Protein AF-A0A2G5L201-F1 (afdb_monomer)

Foldseek 3Di:
DVCVCVVVVVLVVVCVVPVPPPDDSVRVCVVCVVCVVVVCVVCVVVVVVVCVVDPPDDVVVVVVVQVVQLVLLCVVLVLQLVLLVVLLVLLVVLLVVLCVVCPPDDDALLVVLLSVLSVVLSVLSVVLSVCVSRLNLLSLLLSLLVSVLSLLVSLLSVVVVDSQLSVLVVLLVLLVLQVVLVVCQVCCVVVVHDRDDPVSVVVSVVSLVVCCVVPNPQSNVDPPSSCQVVDPDSDHDDPCVSCVVSVNCVCVVSSVVSVVSVDPDPVVQVVQDDVHDGPVVVVVDRHRDCVSVLSSSLSSLVSSLVSVLVSLVVRHDPVSSVVSNVVSVVSNVSNVVSPPD

Mean predicted aligned error: 7.46 Å

Sequence (341 aa):
MFFDKFDELFHSSLISAVKESELSEEEIIAKLAPEFDNLVTAYEDTISSTYLEHHKFKLNDFLKSHFKNQKTIATTNKNSIIPFHLYINGCAIAFEKITERIGRKRIDSTLKTNVALYGLVIRRADEIANLLLCGHIDGAMIIWRSLYENAIILMLLATENDPELADKFYKHSIRNSKNKVASFNKHYKKLGFKKLPKSTDIKLEKETESLKKEYGKDFLSNDFGWADDLFPGKQKANFRLIEDRVEMSKYRPYYLLCCEQMHSNFNGFKNFMEGSKIILPRLMAQEIDLVHFIDPMQFTLSILHDINDYMLYEFSTPSEYEVNLLLLEKIFEKQQKSFDI

Secondary structure (DSSP, 8-state):
-TTTTHHHHHHHHHHHHTTT----HHHHHHHHTTTHHHHHHHHHHHHHHHHHHH----HHHHHHHHHHHHHHHHHHTHHHHHHHHHHHHHHHHHHHHHHHHHTTS---HHHHHHHHHHHHHHHHHHHHHHHHHTT-HHHHHHHHHHHHHHHHHHHHHHHH--HHHHHHHHHHTHHHHHHHHHHHHHHTTTTTPPPPPHHHHHHHHHHHHHHHHHH-GGGGTSTTGGGGGGSGGGPPP-HHHHHHHTT-GGGHHHHHHHHHHHS-SGGGGGGGEETTEE-GGGGGSPP--THHHHHHHHHHHHHHHHHHHHHHHHHS-HHHHHHHHHHHHHHHHHHHHTT--

Nearest PDB structures (foldseek):
  4e40-assembly1_A  TM=1.722E-01  e=1.013E-01  Trypanosoma congolense IL3000
  8jgf-assembly1_R  TM=2.478E-01  e=1.373E+00  Homo sapiens
  7n6g-assembly1_3X  TM=1.511E-01  e=3.996E+00  Chlamydomonas reinhardtii
  8snb-assembly1_8L  TM=1.108E-01  e=7.915E+00  Strongylocentrotus purpuratus

Structure (mmCIF, N/CA/C/O backbone):
data_AF-A0A2G5L201-F1
#
_entry.id   AF-A0A2G5L201-F1
#
loop_
_atom_site.group_PDB
_atom_site.id
_atom_site.type_symbol
_atom_site.label_atom_id
_atom_site.label_alt_id
_atom_site.label_comp_id
_atom_site.label_asym_id
_atom_site.label_entity_id
_atom_site.label_seq_id
_atom_site.pdbx_PDB_ins_code
_atom_site.Cartn_x
_atom_site.Cartn_y
_atom_site.Cartn_z
_atom_site.occupancy
_atom_site.B_iso_or_equiv
_atom_site.auth_seq_id
_atom_site.auth_comp_id
_atom_site.auth_asym_id
_atom_site.auth_atom_id
_atom_site.pdbx_PDB_model_num
ATOM 1 N N . MET A 1 1 ? 24.183 -22.426 -15.233 1.00 56.34 1 MET A N 1
ATOM 2 C CA . MET A 1 1 ? 24.289 -22.043 -13.798 1.00 56.34 1 MET A CA 1
ATOM 3 C C . MET A 1 1 ? 25.544 -21.197 -13.570 1.00 56.34 1 MET A C 1
ATOM 5 O O . MET A 1 1 ? 26.332 -21.086 -14.498 1.00 56.34 1 MET A O 1
ATOM 9 N N . PHE A 1 2 ? 25.740 -20.580 -12.392 1.00 63.28 2 PHE A N 1
ATOM 10 C CA . PHE A 1 2 ? 26.981 -19.834 -12.081 1.00 63.28 2 PHE A CA 1
ATOM 11 C C . PHE A 1 2 ? 28.240 -20.707 -12.208 1.00 63.28 2 PHE A C 1
ATOM 13 O O . PHE A 1 2 ? 29.264 -20.234 -12.688 1.00 63.28 2 PHE A O 1
ATOM 20 N N . PHE A 1 3 ? 28.117 -21.987 -11.856 1.00 69.38 3 PHE A N 1
ATOM 21 C CA . PHE A 1 3 ? 29.129 -23.022 -12.050 1.00 69.38 3 PHE A CA 1
ATOM 22 C C . PHE A 1 3 ? 28.579 -24.089 -12.998 1.00 69.38 3 PHE A C 1
ATOM 24 O O . PHE A 1 3 ? 28.342 -25.236 -12.628 1.00 69.38 3 PHE A O 1
ATOM 31 N N . ASP A 1 4 ? 28.252 -23.668 -14.218 1.00 66.88 4 ASP A N 1
ATOM 32 C CA . ASP A 1 4 ? 27.845 -24.609 -15.257 1.00 66.88 4 ASP A CA 1
ATOM 33 C C . ASP A 1 4 ? 28.962 -25.631 -15.483 1.00 66.88 4 ASP A C 1
ATOM 35 O O . ASP A 1 4 ? 30.122 -25.238 -15.611 1.00 66.88 4 ASP A O 1
ATOM 39 N N . LYS A 1 5 ? 28.615 -26.922 -15.516 1.00 71.19 5 LYS A N 1
ATOM 40 C CA . LYS A 1 5 ? 29.580 -28.023 -15.677 1.00 71.19 5 LYS A CA 1
ATOM 41 C C . LYS A 1 5 ? 30.618 -28.126 -14.550 1.00 71.19 5 LYS A C 1
ATOM 43 O O . LYS A 1 5 ? 31.732 -28.588 -14.788 1.00 71.19 5 LYS A O 1
ATOM 48 N N . PHE A 1 6 ? 30.270 -27.696 -13.332 1.00 73.31 6 PHE A N 1
ATOM 49 C CA . PHE A 1 6 ? 31.160 -27.813 -12.174 1.00 73.31 6 PHE A CA 1
ATOM 50 C C . PHE A 1 6 ? 31.687 -29.236 -12.000 1.00 73.31 6 PHE A C 1
ATOM 52 O O . PHE A 1 6 ? 32.893 -29.399 -11.893 1.00 73.31 6 PHE A O 1
ATOM 59 N N . ASP A 1 7 ? 30.819 -30.246 -12.059 1.00 67.56 7 ASP A N 1
ATOM 60 C CA . ASP A 1 7 ? 31.212 -31.644 -11.856 1.00 67.56 7 ASP A CA 1
ATOM 61 C C . ASP A 1 7 ? 32.231 -32.100 -12.908 1.00 67.56 7 ASP A C 1
ATOM 63 O O . ASP A 1 7 ? 33.263 -32.660 -12.560 1.00 67.56 7 ASP A O 1
ATOM 67 N N . GLU A 1 8 ? 32.020 -31.770 -14.188 1.00 67.56 8 GLU A N 1
ATOM 68 C CA . GLU A 1 8 ? 32.978 -32.069 -15.267 1.00 67.56 8 GLU A CA 1
ATOM 69 C C . GLU A 1 8 ? 34.342 -31.390 -15.022 1.00 67.56 8 GLU A C 1
ATOM 71 O O . GLU A 1 8 ? 35.406 -31.998 -15.175 1.00 67.56 8 GLU A O 1
ATOM 76 N N . LEU A 1 9 ? 34.332 -30.118 -14.609 1.00 68.56 9 LEU A N 1
ATOM 77 C CA . LEU A 1 9 ? 35.547 -29.344 -14.329 1.00 68.56 9 LEU A CA 1
ATOM 78 C C . LEU A 1 9 ? 36.263 -29.816 -13.056 1.00 68.56 9 LEU A C 1
ATOM 80 O O . LEU A 1 9 ? 37.493 -29.869 -13.009 1.00 68.56 9 LEU A O 1
ATOM 84 N N . PHE A 1 10 ? 35.506 -30.183 -12.029 1.00 74.69 10 PHE A N 1
ATOM 85 C CA . PHE A 1 10 ? 36.016 -30.681 -10.763 1.00 74.69 10 PHE A CA 1
ATOM 86 C C . PHE A 1 10 ? 36.594 -32.093 -10.923 1.00 74.69 10 PHE A C 1
ATOM 88 O O . PHE A 1 10 ? 37.722 -32.342 -10.499 1.00 74.69 10 PHE A O 1
ATOM 95 N N . HIS A 1 11 ? 35.892 -32.984 -11.629 1.00 69.44 11 HIS A N 1
ATOM 96 C CA . HIS A 1 11 ? 36.360 -34.335 -11.949 1.00 69.44 11 HIS A CA 1
ATOM 97 C C . HIS A 1 11 ? 37.623 -34.314 -12.810 1.00 69.44 11 HIS A C 1
ATOM 99 O O . HIS A 1 11 ? 38.607 -34.958 -12.457 1.00 69.44 11 HIS A O 1
ATOM 105 N N . SER A 1 12 ? 37.646 -33.529 -13.891 1.00 67.06 12 SER A N 1
ATOM 106 C CA . SER A 1 12 ? 38.840 -33.406 -14.742 1.00 67.06 12 SER A CA 1
ATOM 107 C C . SER A 1 12 ? 40.056 -32.869 -13.973 1.00 67.06 12 SER A C 1
ATOM 109 O O . SER A 1 12 ? 41.181 -33.336 -14.177 1.00 67.06 12 SER A O 1
ATOM 111 N N . SER A 1 13 ? 39.833 -31.950 -13.029 1.00 70.25 13 SER A N 1
ATOM 112 C CA . SER A 1 13 ? 40.877 -31.434 -12.137 1.00 70.25 13 SER A CA 1
ATOM 113 C C . SER A 1 13 ? 41.376 -32.497 -11.150 1.00 70.25 13 SER A C 1
ATOM 115 O O . SER A 1 13 ? 42.585 -32.630 -10.970 1.00 70.25 13 SER A O 1
ATOM 117 N N . LEU A 1 14 ? 40.477 -33.294 -10.561 1.00 71.56 14 LEU A N 1
ATOM 118 C CA . LEU A 1 14 ? 40.815 -34.423 -9.685 1.00 71.56 14 LEU A CA 1
ATOM 119 C C . LEU A 1 14 ? 41.588 -35.516 -10.426 1.00 71.56 14 LEU A C 1
ATOM 121 O O . LEU A 1 14 ? 42.648 -35.916 -9.962 1.00 71.56 14 LEU A O 1
ATOM 125 N N . ILE A 1 15 ? 41.127 -35.949 -11.599 1.00 68.31 15 ILE A N 1
ATOM 126 C CA . ILE A 1 15 ? 41.818 -36.949 -12.431 1.00 68.31 15 ILE A CA 1
ATOM 127 C C . ILE A 1 15 ? 43.222 -36.457 -12.797 1.00 68.31 15 ILE A C 1
ATOM 129 O O . ILE A 1 15 ? 44.195 -37.204 -12.710 1.00 68.31 15 ILE A O 1
ATOM 133 N N . SER A 1 16 ? 43.360 -35.173 -13.147 1.00 68.06 16 SER A N 1
ATOM 134 C CA . SER A 1 16 ? 44.676 -34.585 -13.401 1.00 68.06 16 SER A CA 1
ATOM 135 C C . SER A 1 16 ? 45.551 -34.491 -12.143 1.00 68.06 16 SER A C 1
ATOM 137 O O . SER A 1 16 ? 46.776 -34.514 -12.274 1.00 68.06 16 SER A O 1
ATOM 139 N N . ALA A 1 17 ? 44.968 -34.334 -10.952 1.00 64.56 17 ALA A N 1
ATOM 140 C CA . ALA A 1 17 ? 45.695 -34.278 -9.684 1.00 64.56 17 ALA A CA 1
ATOM 141 C C . ALA A 1 17 ? 46.127 -35.671 -9.200 1.00 64.56 17 ALA A C 1
ATOM 143 O O . ALA A 1 17 ? 47.210 -35.812 -8.639 1.00 64.56 17 ALA A O 1
ATOM 144 N N . VAL A 1 18 ? 45.332 -36.706 -9.479 1.00 69.44 18 VAL A N 1
ATOM 145 C CA . VAL A 1 18 ? 45.638 -38.109 -9.169 1.00 69.44 18 VAL A CA 1
ATOM 146 C C . VAL A 1 18 ? 46.231 -38.815 -10.394 1.00 69.44 18 VAL A C 1
ATOM 148 O O . VAL A 1 18 ? 45.948 -39.977 -10.657 1.00 69.44 18 VAL A O 1
ATOM 151 N N . LYS A 1 19 ? 47.098 -38.122 -11.145 1.00 62.69 19 LYS A N 1
ATOM 152 C CA . LYS A 1 19 ? 47.728 -38.583 -12.403 1.00 62.69 19 LYS A CA 1
ATOM 153 C C . LYS A 1 19 ? 48.515 -39.906 -12.318 1.00 62.69 19 LYS A C 1
ATOM 155 O O . LYS A 1 19 ? 49.025 -40.369 -13.333 1.00 62.69 19 LYS A O 1
ATOM 160 N N . GLU A 1 20 ? 48.599 -40.499 -11.132 1.00 60.78 20 GLU A N 1
ATOM 161 C CA . GLU A 1 20 ? 49.254 -41.769 -10.825 1.00 60.78 20 GLU A CA 1
ATOM 162 C C . GLU A 1 20 ? 48.300 -42.830 -10.245 1.00 60.78 20 GLU A C 1
ATOM 164 O O . GLU A 1 20 ? 48.739 -43.946 -9.977 1.00 60.78 20 GLU A O 1
ATOM 169 N N . SER A 1 21 ? 47.004 -42.545 -10.035 1.00 61.69 21 SER A N 1
ATOM 170 C CA . SER A 1 21 ? 46.079 -43.616 -9.654 1.00 61.69 21 SER A CA 1
ATOM 171 C C . SER A 1 21 ? 45.805 -44.489 -10.862 1.00 61.69 21 SER A C 1
ATOM 173 O O . SER A 1 21 ? 45.267 -44.011 -11.855 1.00 61.69 21 SER A O 1
ATOM 175 N N . GLU A 1 22 ? 46.071 -45.783 -10.746 1.00 69.62 22 GLU A N 1
ATOM 176 C CA . GLU A 1 22 ? 45.688 -46.824 -11.712 1.00 69.62 22 GLU A CA 1
ATOM 177 C C . GLU A 1 22 ? 44.155 -46.998 -11.861 1.00 69.62 22 GLU A C 1
ATOM 179 O O . GLU A 1 22 ? 43.688 -48.017 -12.357 1.00 69.62 22 GLU A O 1
ATOM 184 N N . LEU A 1 23 ? 43.363 -46.027 -11.394 1.00 68.56 23 LEU A N 1
ATOM 185 C CA . LEU A 1 23 ? 41.906 -46.041 -11.387 1.00 68.56 23 LEU A CA 1
ATOM 186 C C . LEU A 1 23 ? 41.364 -45.337 -12.630 1.00 68.56 23 LEU A C 1
ATOM 188 O O . LEU A 1 23 ? 41.819 -44.255 -13.005 1.00 68.56 23 LEU A O 1
ATOM 192 N N . SER A 1 24 ? 40.346 -45.937 -13.233 1.00 72.69 24 SER A N 1
ATOM 193 C CA . SER A 1 24 ? 39.549 -45.314 -14.287 1.00 72.69 24 SER A CA 1
ATOM 194 C C . SER A 1 24 ? 38.670 -44.176 -13.743 1.00 72.69 24 SER A C 1
ATOM 196 O O . SER A 1 24 ? 38.366 -44.104 -12.550 1.00 72.69 24 SER A O 1
ATOM 198 N N . GLU A 1 25 ? 38.226 -43.285 -14.632 1.00 67.38 25 GLU A N 1
ATOM 199 C CA . GLU A 1 25 ? 37.312 -42.176 -14.313 1.00 67.38 25 GLU A CA 1
ATOM 200 C C . GLU A 1 25 ? 36.032 -42.658 -13.602 1.00 67.38 25 GLU A C 1
ATOM 202 O O . GLU A 1 25 ? 35.607 -42.073 -12.606 1.00 67.38 25 GLU A O 1
ATOM 207 N N . GLU A 1 26 ? 35.479 -43.789 -14.043 1.00 70.94 26 GLU A N 1
ATOM 208 C CA . GLU A 1 26 ? 34.281 -44.411 -13.465 1.00 70.94 26 GLU A CA 1
ATOM 209 C C . GLU A 1 26 ? 34.515 -44.911 -12.026 1.00 70.94 26 GLU A C 1
ATOM 211 O O . GLU A 1 26 ? 33.655 -44.748 -11.155 1.00 70.94 26 GLU A O 1
ATOM 216 N N . GLU A 1 27 ? 35.696 -45.462 -11.732 1.00 72.25 27 GLU A N 1
ATOM 217 C CA . GLU A 1 27 ? 36.059 -45.950 -10.394 1.00 72.25 27 GLU A CA 1
ATOM 218 C C . GLU A 1 27 ? 36.325 -44.814 -9.401 1.00 72.25 27 GLU A C 1
ATOM 220 O O . GLU A 1 27 ? 36.011 -44.941 -8.213 1.00 72.25 27 GLU A O 1
ATOM 225 N N . ILE A 1 28 ? 36.890 -43.700 -9.872 1.00 72.94 28 ILE A N 1
ATOM 226 C CA . ILE A 1 28 ? 37.106 -42.497 -9.060 1.00 72.94 28 ILE A CA 1
ATOM 227 C C . ILE A 1 28 ? 35.755 -41.884 -8.673 1.00 72.94 28 ILE A C 1
ATOM 229 O O . ILE A 1 28 ? 35.532 -41.605 -7.494 1.00 72.94 28 ILE A O 1
ATOM 233 N N . ILE A 1 29 ? 34.827 -41.751 -9.627 1.00 70.38 29 ILE A N 1
ATOM 234 C CA . ILE A 1 29 ? 33.473 -41.234 -9.375 1.00 70.38 29 ILE A CA 1
ATOM 235 C C . ILE A 1 29 ? 32.730 -42.123 -8.372 1.00 70.38 29 ILE A C 1
ATOM 237 O O . ILE A 1 29 ? 32.164 -41.613 -7.407 1.00 70.38 29 ILE A O 1
ATOM 241 N N . ALA A 1 30 ? 32.775 -43.448 -8.538 1.00 74.88 30 ALA A N 1
ATOM 242 C CA . ALA A 1 30 ? 32.106 -44.379 -7.627 1.00 74.88 30 ALA A CA 1
ATOM 243 C C . ALA A 1 30 ? 32.648 -44.315 -6.185 1.00 74.88 30 ALA A C 1
ATOM 245 O O . ALA A 1 30 ? 31.890 -44.511 -5.236 1.00 74.88 30 ALA A O 1
ATOM 246 N N . LYS A 1 31 ? 33.946 -44.027 -6.009 1.00 74.81 31 LYS A N 1
ATOM 247 C CA . LYS A 1 31 ? 34.581 -43.862 -4.689 1.00 74.81 31 LYS A CA 1
ATOM 248 C C . LYS A 1 31 ? 34.365 -42.481 -4.074 1.00 74.81 31 LYS A C 1
ATOM 250 O O . LYS A 1 31 ? 34.340 -42.381 -2.852 1.00 74.81 31 LYS A O 1
ATOM 255 N N . LEU A 1 32 ? 34.231 -41.437 -4.893 1.00 71.31 32 LEU A N 1
ATOM 256 C CA . LEU A 1 32 ? 33.997 -40.065 -4.437 1.00 71.31 32 LEU A CA 1
ATOM 257 C C . LEU A 1 32 ? 32.528 -39.781 -4.148 1.00 71.31 32 LEU A C 1
ATOM 259 O O . LEU A 1 32 ? 32.250 -39.044 -3.213 1.00 71.31 32 LEU A O 1
ATOM 263 N N . ALA A 1 33 ? 31.594 -40.363 -4.903 1.00 72.25 33 ALA A N 1
ATOM 264 C CA . ALA A 1 33 ? 30.161 -40.123 -4.738 1.00 72.25 33 ALA A CA 1
ATOM 265 C C . ALA A 1 33 ? 29.653 -40.272 -3.284 1.00 72.25 33 ALA A C 1
ATOM 267 O O . ALA A 1 33 ? 28.860 -39.431 -2.866 1.00 72.25 33 ALA A O 1
ATOM 268 N N . PRO A 1 34 ? 30.114 -41.253 -2.476 1.00 76.56 34 PRO A N 1
ATOM 269 C CA . PRO A 1 34 ? 29.723 -41.366 -1.068 1.00 76.56 34 PRO A CA 1
ATOM 270 C C . PRO A 1 34 ? 30.263 -40.243 -0.167 1.00 76.56 34 PRO A C 1
ATOM 272 O O . PRO A 1 34 ? 29.655 -39.945 0.854 1.00 76.56 34 PRO A O 1
ATOM 275 N N . GLU A 1 35 ? 31.396 -39.634 -0.531 1.00 75.38 35 GLU A N 1
ATOM 276 C CA . GLU A 1 35 ? 32.106 -38.605 0.249 1.00 75.38 35 GLU A CA 1
ATOM 277 C C . GLU A 1 35 ? 31.966 -37.197 -0.357 1.00 75.38 35 GLU A C 1
ATOM 279 O O . GLU A 1 35 ? 32.507 -36.229 0.179 1.00 75.38 35 GLU A O 1
ATOM 284 N N . PHE A 1 36 ? 31.253 -37.064 -1.480 1.00 72.12 36 PHE A N 1
ATOM 285 C CA . PHE A 1 36 ? 31.169 -35.828 -2.256 1.00 72.12 36 PHE A CA 1
ATOM 286 C C . PHE A 1 36 ? 30.585 -34.684 -1.429 1.00 72.12 36 PHE A C 1
ATOM 288 O O . PHE A 1 36 ? 31.151 -33.596 -1.416 1.00 72.12 36 PHE A O 1
ATOM 295 N N . ASP A 1 37 ? 29.526 -34.953 -0.664 1.00 68.19 37 ASP A N 1
ATOM 296 C CA . ASP A 1 37 ? 28.922 -33.960 0.226 1.00 68.19 37 ASP A CA 1
ATOM 297 C C . ASP A 1 37 ? 29.919 -33.484 1.298 1.00 68.19 37 ASP A C 1
ATOM 299 O O . ASP A 1 37 ? 30.057 -32.281 1.510 1.00 68.19 37 ASP A O 1
ATOM 303 N N . ASN A 1 38 ? 30.690 -34.396 1.910 1.00 75.31 38 ASN A N 1
ATOM 304 C CA . ASN A 1 38 ? 31.717 -34.049 2.903 1.00 75.31 38 ASN A CA 1
ATOM 305 C C . ASN A 1 38 ? 32.826 -33.187 2.291 1.00 75.31 38 ASN A C 1
ATOM 307 O O . ASN A 1 38 ? 33.314 -32.245 2.921 1.00 75.31 38 ASN A O 1
ATOM 311 N N . LEU A 1 39 ? 33.220 -33.500 1.057 1.00 73.00 39 LEU A N 1
ATOM 312 C CA . LEU A 1 39 ? 34.230 -32.747 0.334 1.00 73.00 39 LEU A CA 1
ATOM 313 C C . LEU A 1 39 ? 33.707 -31.358 -0.055 1.00 73.00 39 LEU A C 1
ATOM 315 O O . LEU A 1 39 ? 34.384 -30.368 0.204 1.00 73.00 39 LEU A O 1
ATOM 319 N N . VAL A 1 40 ? 32.493 -31.248 -0.595 1.00 70.50 40 VAL A N 1
ATOM 320 C CA . VAL A 1 40 ? 31.870 -29.951 -0.905 1.00 70.50 40 VAL A CA 1
ATOM 321 C C . VAL A 1 40 ? 31.730 -29.102 0.359 1.00 70.50 40 VAL A C 1
ATOM 323 O O . VAL A 1 40 ? 32.070 -27.923 0.318 1.00 70.50 40 VAL A O 1
ATOM 326 N N . THR A 1 41 ? 31.336 -29.688 1.497 1.00 73.06 41 THR A N 1
ATOM 327 C CA . THR A 1 41 ? 31.315 -28.992 2.795 1.00 73.06 41 THR A CA 1
ATOM 328 C C . THR A 1 41 ? 32.709 -28.520 3.217 1.00 73.06 41 THR A C 1
ATOM 330 O O . THR A 1 41 ? 32.857 -27.396 3.689 1.00 73.06 41 THR A O 1
ATOM 333 N N . ALA A 1 42 ? 33.758 -29.319 2.999 1.00 75.44 42 ALA A N 1
ATOM 334 C CA . ALA A 1 42 ? 35.134 -28.907 3.289 1.00 75.44 42 ALA A CA 1
ATOM 335 C C . ALA A 1 42 ? 35.618 -27.742 2.401 1.00 75.44 42 ALA A C 1
ATOM 337 O O . ALA A 1 42 ? 36.495 -26.979 2.809 1.00 75.44 42 ALA A O 1
ATOM 338 N N . TYR A 1 43 ? 35.038 -27.582 1.208 1.00 72.06 43 TYR A N 1
ATOM 339 C CA . TYR A 1 43 ? 35.332 -26.492 0.274 1.00 72.06 43 TYR A CA 1
ATOM 340 C C . TYR A 1 43 ? 34.311 -25.345 0.311 1.00 72.06 43 TYR A C 1
ATOM 342 O O . TYR A 1 43 ? 34.504 -24.362 -0.404 1.00 72.06 43 TYR A O 1
ATOM 350 N N . GLU A 1 44 ? 33.266 -25.413 1.138 1.00 75.38 44 GLU A N 1
ATOM 351 C CA . GLU A 1 44 ? 32.150 -24.454 1.145 1.00 75.38 44 GLU A CA 1
ATOM 352 C C . GLU A 1 44 ? 32.631 -23.008 1.347 1.00 75.38 44 GLU A C 1
ATOM 354 O O . GLU A 1 44 ? 32.303 -22.113 0.557 1.00 75.38 44 GLU A O 1
ATOM 359 N N . ASP A 1 45 ? 33.497 -22.800 2.343 1.00 74.38 45 ASP A N 1
ATOM 360 C CA . ASP A 1 45 ? 34.114 -21.502 2.632 1.00 74.38 45 ASP A CA 1
ATOM 361 C C . ASP A 1 45 ? 35.003 -21.023 1.478 1.00 74.38 45 ASP A C 1
ATOM 363 O O . ASP A 1 45 ? 35.030 -19.835 1.148 1.00 74.38 45 ASP A O 1
ATOM 367 N N . THR A 1 46 ? 35.701 -21.949 0.816 1.00 75.88 46 THR A N 1
ATOM 368 C CA . THR A 1 46 ? 36.596 -21.640 -0.307 1.00 75.88 46 THR A CA 1
ATOM 369 C C . THR A 1 46 ? 35.801 -21.230 -1.544 1.00 75.88 46 THR A C 1
ATOM 371 O O . THR A 1 46 ? 36.121 -20.221 -2.170 1.00 75.88 46 THR A O 1
ATOM 374 N N . ILE A 1 47 ? 34.738 -21.964 -1.887 1.00 76.94 47 ILE A N 1
ATOM 375 C CA . ILE A 1 47 ? 33.860 -21.667 -3.030 1.00 76.94 47 ILE A CA 1
ATOM 376 C C . ILE A 1 47 ? 33.181 -20.310 -2.824 1.00 76.94 47 ILE A C 1
ATOM 378 O O . ILE A 1 47 ? 33.179 -19.467 -3.727 1.00 76.94 47 ILE A O 1
ATOM 382 N N . SER A 1 48 ? 32.660 -20.075 -1.618 1.00 77.69 48 SER A N 1
ATOM 383 C CA . SER A 1 48 ? 32.011 -18.815 -1.250 1.00 77.69 48 SER A CA 1
ATOM 384 C C . SER A 1 48 ? 32.981 -17.635 -1.336 1.00 77.69 48 SER A C 1
ATOM 386 O O . SER A 1 48 ? 32.668 -16.626 -1.971 1.00 77.69 48 SER A O 1
ATOM 388 N N . SER A 1 49 ? 34.184 -17.780 -0.769 1.00 78.00 49 SER A N 1
ATOM 389 C CA . SER A 1 49 ? 35.223 -16.740 -0.808 1.00 78.00 49 SER A CA 1
ATOM 390 C C . SER A 1 49 ? 35.682 -16.457 -2.238 1.00 78.00 49 SER A C 1
ATOM 392 O O . SER A 1 49 ? 35.741 -15.301 -2.644 1.00 78.00 49 SER A O 1
ATOM 394 N N . THR A 1 50 ? 35.881 -17.500 -3.048 1.00 80.00 50 THR A N 1
ATOM 395 C CA . THR A 1 50 ? 36.273 -17.370 -4.460 1.00 80.00 50 THR A CA 1
ATOM 396 C C . THR A 1 50 ? 35.240 -16.567 -5.254 1.00 80.00 50 THR A C 1
ATOM 398 O O . THR A 1 50 ? 35.601 -15.675 -6.022 1.00 80.00 50 THR A O 1
ATOM 401 N N . TYR A 1 51 ? 33.940 -16.834 -5.074 1.00 82.00 51 TYR A N 1
ATOM 402 C CA . TYR A 1 51 ? 32.906 -16.045 -5.749 1.00 82.00 51 TYR A CA 1
ATOM 403 C C . TYR A 1 51 ? 32.917 -14.584 -5.287 1.00 82.00 51 TYR A C 1
ATOM 405 O O . TYR A 1 51 ? 32.843 -13.685 -6.124 1.00 82.00 51 TYR A O 1
ATOM 413 N N . LEU A 1 52 ? 33.035 -14.334 -3.980 1.00 81.12 52 LEU A N 1
ATOM 414 C CA . LEU A 1 52 ? 33.083 -12.975 -3.434 1.00 81.12 52 LEU A CA 1
ATOM 415 C C . LEU A 1 52 ? 34.302 -12.187 -3.934 1.00 81.12 52 LEU A C 1
ATOM 417 O O . LEU A 1 52 ? 34.172 -11.004 -4.238 1.00 81.12 52 LEU A O 1
ATOM 421 N N . GLU A 1 53 ? 35.457 -12.833 -4.072 1.00 80.44 53 GLU A N 1
ATOM 422 C CA . GLU A 1 53 ? 36.694 -12.203 -4.544 1.00 80.44 53 GLU A CA 1
ATOM 423 C C . GLU A 1 53 ? 36.698 -11.948 -6.057 1.00 80.44 53 GLU A C 1
ATOM 425 O O . GLU A 1 53 ? 37.270 -10.960 -6.525 1.00 80.44 53 GLU A O 1
ATOM 430 N N . HIS A 1 54 ? 36.043 -12.811 -6.838 1.00 80.81 54 HIS A N 1
ATOM 431 C CA . HIS A 1 54 ? 36.125 -12.788 -8.301 1.00 80.81 54 HIS A CA 1
ATOM 432 C C . HIS A 1 54 ? 34.821 -12.408 -9.013 1.00 80.81 54 HIS A C 1
ATOM 434 O O . HIS A 1 54 ? 34.747 -12.482 -10.247 1.00 80.81 54 HIS A O 1
ATOM 440 N N . HIS A 1 55 ? 33.780 -11.986 -8.289 1.00 84.81 55 HIS A N 1
ATOM 441 C CA . HIS A 1 55 ? 32.520 -11.611 -8.921 1.00 84.81 55 HIS A CA 1
ATOM 442 C C . HIS A 1 55 ? 32.706 -10.466 -9.929 1.00 84.81 55 HIS A C 1
ATOM 444 O O . HIS A 1 55 ? 33.428 -9.492 -9.714 1.00 84.81 55 HIS A O 1
ATOM 450 N N . LYS A 1 56 ? 31.950 -10.511 -11.029 1.00 85.62 56 LYS A N 1
ATOM 451 C CA . LYS A 1 56 ? 31.930 -9.427 -12.029 1.00 85.62 56 LYS A CA 1
ATOM 452 C C . LYS A 1 56 ? 30.921 -8.322 -11.710 1.00 85.62 56 LYS A C 1
ATOM 454 O O . LYS A 1 56 ? 30.794 -7.383 -12.495 1.00 85.62 56 LYS A O 1
ATOM 459 N N . PHE A 1 57 ? 30.187 -8.426 -10.599 1.00 88.25 57 PHE A N 1
ATOM 460 C CA . PHE A 1 57 ? 29.228 -7.400 -10.201 1.00 88.25 57 PHE A CA 1
ATOM 461 C C . PHE A 1 57 ? 29.951 -6.082 -9.915 1.00 88.25 57 PHE A C 1
ATOM 463 O O . PHE A 1 57 ? 30.829 -6.001 -9.059 1.00 88.25 57 PHE A O 1
ATOM 470 N N . LYS A 1 58 ? 29.574 -5.039 -10.649 1.00 90.94 58 LYS A N 1
ATOM 471 C CA . LYS A 1 58 ? 30.118 -3.693 -10.490 1.00 90.94 58 LYS A CA 1
ATOM 472 C C . LYS A 1 58 ? 29.006 -2.784 -9.998 1.00 90.94 58 LYS A C 1
ATOM 474 O O . LYS A 1 58 ? 28.155 -2.371 -10.783 1.00 90.94 58 LYS A O 1
ATOM 479 N N . LEU A 1 59 ? 29.035 -2.454 -8.706 1.00 91.44 59 LEU A N 1
ATOM 480 C CA . LEU A 1 59 ? 28.012 -1.619 -8.069 1.00 91.44 59 LEU A CA 1
ATOM 481 C C . LEU A 1 59 ? 27.811 -0.286 -8.807 1.00 91.44 59 LEU A C 1
ATOM 483 O O . LEU A 1 59 ? 26.681 0.114 -9.055 1.00 91.44 59 LEU A O 1
ATOM 487 N N . ASN A 1 60 ? 28.895 0.373 -9.220 1.00 94.94 60 ASN A N 1
ATOM 488 C CA . ASN A 1 60 ? 28.810 1.651 -9.933 1.00 94.94 60 ASN A CA 1
ATOM 489 C C . ASN A 1 60 ? 28.131 1.526 -11.305 1.00 94.94 60 ASN A C 1
ATOM 491 O O . ASN A 1 60 ? 27.351 2.401 -11.677 1.00 94.94 60 ASN A O 1
ATOM 495 N N . ASP A 1 61 ? 28.385 0.441 -12.041 1.00 94.00 61 ASP A N 1
ATOM 496 C CA . ASP A 1 61 ? 27.737 0.200 -13.335 1.00 94.00 61 ASP A CA 1
ATOM 497 C C . ASP A 1 61 ? 26.250 -0.120 -13.145 1.00 94.00 61 ASP A C 1
ATOM 499 O O . ASP A 1 61 ? 25.407 0.407 -13.875 1.00 94.00 61 ASP A O 1
ATOM 503 N N . PHE A 1 62 ? 25.921 -0.909 -12.115 1.00 90.12 62 PHE A N 1
ATOM 504 C CA . PHE A 1 62 ? 24.543 -1.180 -11.705 1.00 90.12 62 PHE A CA 1
ATOM 505 C C . PHE A 1 62 ? 23.790 0.117 -11.370 1.00 90.12 62 PHE A C 1
ATOM 507 O O . PHE A 1 62 ? 22.744 0.387 -11.961 1.00 90.12 62 PHE A O 1
ATOM 514 N N . LEU A 1 63 ? 24.352 0.964 -10.499 1.00 93.31 63 LEU A N 1
ATOM 515 C CA . LEU A 1 63 ? 23.760 2.251 -10.122 1.00 93.31 63 LEU A CA 1
ATOM 516 C C . LEU A 1 63 ? 23.599 3.176 -11.333 1.00 93.31 63 LEU A C 1
ATOM 518 O O . LEU A 1 63 ? 22.543 3.776 -11.519 1.00 93.31 63 LEU A O 1
ATOM 522 N N . LYS A 1 64 ? 24.616 3.261 -12.200 1.00 93.62 64 LYS A N 1
ATOM 523 C CA . LYS A 1 64 ? 24.560 4.072 -13.423 1.00 93.62 64 LYS A CA 1
ATOM 524 C C . LYS A 1 64 ? 23.437 3.618 -14.352 1.00 93.62 64 LYS A C 1
ATOM 526 O O . LYS A 1 64 ? 22.718 4.465 -14.882 1.00 93.62 64 LYS A O 1
ATOM 531 N N . SER A 1 65 ? 23.283 2.310 -14.556 1.00 88.56 65 SER A N 1
ATOM 532 C CA . SER A 1 65 ? 22.189 1.761 -15.361 1.00 88.56 65 SER A CA 1
ATOM 533 C C . SER A 1 65 ? 20.832 2.066 -14.730 1.00 88.56 65 SER A C 1
ATOM 535 O O . SER A 1 65 ? 19.929 2.533 -15.419 1.00 88.56 65 SER A O 1
ATOM 537 N N . HIS A 1 66 ? 20.705 1.870 -13.417 1.00 88.94 66 HIS A N 1
ATOM 538 C CA . HIS A 1 66 ? 19.464 2.109 -12.688 1.00 88.94 66 HIS A CA 1
ATOM 539 C C . HIS A 1 66 ? 19.021 3.579 -12.770 1.00 88.94 66 HIS A C 1
ATOM 541 O O . HIS A 1 66 ? 17.899 3.866 -13.184 1.00 88.94 66 HIS A O 1
ATOM 547 N N . PHE A 1 67 ? 19.920 4.529 -12.492 1.00 92.69 67 PHE A N 1
ATOM 548 C CA . PHE A 1 67 ? 19.612 5.960 -12.598 1.00 92.69 67 PHE A CA 1
ATOM 549 C C . PHE A 1 67 ? 19.342 6.411 -14.033 1.00 92.69 67 PHE A C 1
ATOM 551 O O . PHE A 1 67 ? 18.498 7.280 -14.258 1.00 92.69 67 PHE A O 1
ATOM 558 N N . LYS A 1 68 ? 20.033 5.828 -15.023 1.00 92.62 68 LYS A N 1
ATOM 559 C CA . LYS A 1 68 ? 19.736 6.092 -16.435 1.00 92.62 68 LYS A CA 1
ATOM 560 C C . LYS A 1 68 ? 18.298 5.691 -16.763 1.00 92.62 68 LYS A C 1
ATOM 562 O O . LYS A 1 68 ? 17.599 6.487 -17.380 1.00 92.62 68 LYS A O 1
ATOM 567 N N . ASN A 1 69 ? 17.858 4.514 -16.321 1.00 89.31 69 ASN A N 1
ATOM 568 C CA . ASN A 1 69 ? 16.511 4.015 -16.589 1.00 89.31 69 ASN A CA 1
ATOM 569 C C . ASN A 1 69 ? 15.441 4.874 -15.907 1.00 89.31 69 ASN A C 1
ATOM 571 O O . ASN A 1 69 ? 14.511 5.311 -16.580 1.00 89.31 69 ASN A O 1
ATOM 575 N N . GLN A 1 70 ? 15.624 5.218 -14.628 1.00 94.25 70 GLN A N 1
ATOM 576 C CA . GLN A 1 70 ? 14.723 6.141 -13.926 1.00 94.25 70 GLN A CA 1
ATOM 577 C C . GLN A 1 70 ? 14.610 7.487 -14.649 1.00 94.25 70 GLN A C 1
ATOM 579 O O . GLN A 1 70 ? 13.514 8.009 -14.853 1.00 94.25 70 GLN A O 1
ATOM 584 N N . LYS A 1 71 ? 15.749 8.044 -15.089 1.00 95.06 71 LYS A N 1
ATOM 585 C CA . LYS A 1 71 ? 15.766 9.284 -15.866 1.00 95.06 71 LYS A CA 1
ATOM 586 C C . LYS A 1 71 ? 14.995 9.121 -17.170 1.00 95.06 71 LYS A C 1
ATOM 588 O O . LYS A 1 71 ? 14.183 9.985 -17.481 1.00 95.06 71 LYS A O 1
ATOM 593 N N . THR A 1 72 ? 15.229 8.038 -17.910 1.00 94.69 72 THR A N 1
ATOM 594 C CA . THR A 1 72 ? 14.494 7.731 -19.142 1.00 94.69 72 THR A CA 1
ATOM 595 C C . THR A 1 72 ? 12.994 7.708 -18.875 1.00 94.69 72 THR A C 1
ATOM 597 O O . THR A 1 72 ? 12.289 8.506 -19.483 1.00 94.69 72 THR A O 1
ATOM 600 N N . ILE A 1 73 ? 12.528 6.915 -17.908 1.00 94.69 73 ILE A N 1
ATOM 601 C CA . ILE A 1 73 ? 11.115 6.819 -17.515 1.00 94.69 73 ILE A CA 1
ATOM 602 C C . ILE A 1 73 ? 10.531 8.202 -17.199 1.00 94.69 73 ILE A C 1
ATOM 604 O O . ILE A 1 73 ? 9.520 8.602 -17.777 1.00 94.69 73 ILE A O 1
ATOM 608 N N . ALA A 1 74 ? 11.193 8.968 -16.328 1.00 95.00 74 ALA A N 1
ATOM 609 C CA . ALA A 1 74 ? 10.725 10.289 -15.919 1.00 95.00 74 ALA A CA 1
ATOM 610 C C . ALA A 1 74 ? 10.659 11.282 -17.090 1.00 95.00 74 ALA A C 1
ATOM 612 O O . ALA A 1 74 ? 9.758 12.118 -17.145 1.00 95.00 74 ALA A O 1
ATOM 613 N N . THR A 1 75 ? 11.612 11.216 -18.025 1.00 94.94 75 THR A N 1
ATOM 614 C CA . THR A 1 75 ? 11.651 12.122 -19.182 1.00 94.94 75 THR A CA 1
ATOM 615 C C . THR A 1 75 ? 10.676 11.730 -20.285 1.00 94.94 75 THR A C 1
ATOM 617 O O . THR A 1 75 ? 10.017 12.615 -20.824 1.00 94.94 75 THR A O 1
ATOM 620 N N . THR A 1 76 ? 10.548 10.437 -20.591 1.00 94.19 76 THR A N 1
ATOM 621 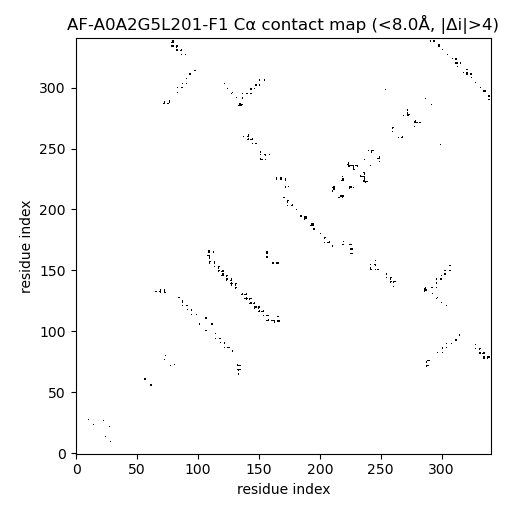C CA . THR A 1 76 ? 9.633 9.918 -21.616 1.00 94.19 76 THR A CA 1
ATOM 622 C C . THR A 1 76 ? 8.184 10.142 -21.200 1.00 94.19 76 THR A C 1
ATOM 624 O O . THR A 1 76 ? 7.383 10.631 -21.988 1.00 94.19 76 THR A O 1
ATOM 627 N N . ASN A 1 77 ? 7.871 9.898 -19.926 1.00 95.12 77 ASN A N 1
ATOM 628 C CA . ASN A 1 77 ? 6.509 9.963 -19.393 1.00 95.12 77 ASN A CA 1
ATOM 629 C C . ASN A 1 77 ? 6.256 11.254 -18.599 1.00 95.12 77 ASN A C 1
ATOM 631 O O . ASN A 1 77 ? 5.398 11.304 -17.718 1.00 95.12 77 ASN A O 1
ATOM 635 N N . LYS A 1 78 ? 7.015 12.320 -18.884 1.00 95.88 78 LYS A N 1
ATOM 636 C CA . LYS A 1 78 ? 7.041 13.563 -18.093 1.00 95.88 78 LYS A CA 1
ATOM 637 C C . LYS A 1 78 ? 5.655 14.173 -17.869 1.00 95.88 78 LYS A C 1
ATOM 639 O O . LYS A 1 78 ? 5.375 14.667 -16.776 1.00 95.88 78 LYS A O 1
ATOM 644 N N . ASN A 1 79 ? 4.803 14.144 -18.894 1.00 95.75 79 ASN A N 1
ATOM 645 C CA . ASN A 1 79 ? 3.471 14.749 -18.850 1.00 95.75 79 ASN A CA 1
ATOM 646 C C . ASN A 1 79 ? 2.528 14.056 -17.859 1.00 95.75 79 ASN A C 1
ATOM 648 O O . ASN A 1 79 ? 1.650 14.731 -17.334 1.00 95.75 79 ASN A O 1
ATOM 652 N N . SER A 1 80 ? 2.752 12.772 -17.568 1.00 96.62 80 SER A N 1
ATOM 653 C CA . SER A 1 80 ? 2.002 11.978 -16.583 1.00 96.62 80 SER A CA 1
ATOM 654 C C . SER A 1 80 ? 2.733 11.877 -15.246 1.00 96.62 80 SER A C 1
ATOM 656 O O . SER A 1 80 ? 2.115 11.846 -14.192 1.00 96.62 80 SER A O 1
ATOM 658 N N . ILE A 1 81 ? 4.066 11.854 -15.247 1.00 96.69 81 ILE A N 1
ATOM 659 C CA . ILE A 1 81 ? 4.861 11.756 -14.015 1.00 96.69 81 ILE A CA 1
ATOM 660 C C . ILE A 1 81 ? 4.730 13.024 -13.165 1.00 96.69 81 ILE A C 1
ATOM 662 O O . ILE 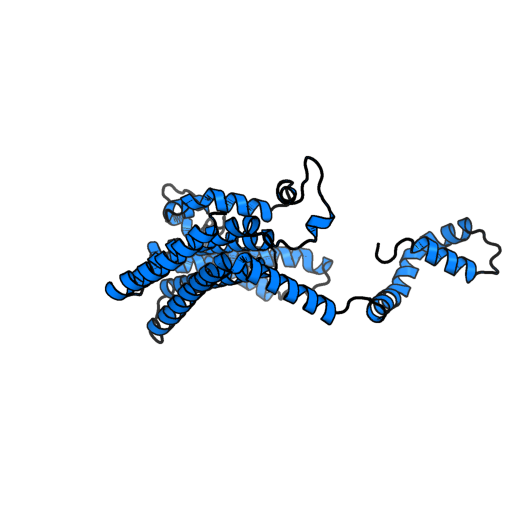A 1 81 ? 4.603 12.926 -11.945 1.00 96.69 81 ILE A O 1
ATOM 666 N N . ILE A 1 82 ? 4.746 14.211 -13.783 1.00 97.38 82 ILE A N 1
ATOM 667 C CA . ILE A 1 82 ? 4.664 15.484 -13.051 1.00 97.38 82 ILE A CA 1
ATOM 668 C C . ILE A 1 82 ? 3.326 15.648 -12.307 1.00 97.38 82 ILE A C 1
ATOM 670 O O . ILE A 1 82 ? 3.376 15.842 -11.094 1.00 97.38 82 ILE A O 1
ATOM 674 N N . PRO A 1 83 ? 2.147 15.603 -12.963 1.00 97.88 83 PRO A N 1
ATOM 675 C CA . PRO A 1 83 ? 0.877 15.777 -12.261 1.00 97.88 83 PRO A CA 1
ATOM 676 C C . PRO A 1 83 ? 0.647 14.704 -11.190 1.00 97.88 83 PRO A C 1
ATOM 678 O O . PRO A 1 83 ? 0.189 15.044 -10.102 1.00 97.88 83 PRO A O 1
ATOM 681 N N . PHE A 1 84 ? 1.071 13.460 -11.432 1.00 98.38 84 PHE A N 1
ATOM 682 C CA . PHE A 1 84 ? 1.017 12.385 -10.443 1.00 98.38 84 PHE A CA 1
ATOM 683 C C . PHE A 1 84 ? 1.761 12.737 -9.146 1.00 98.38 84 PHE A C 1
ATOM 685 O O . PHE A 1 84 ? 1.182 12.696 -8.060 1.00 98.38 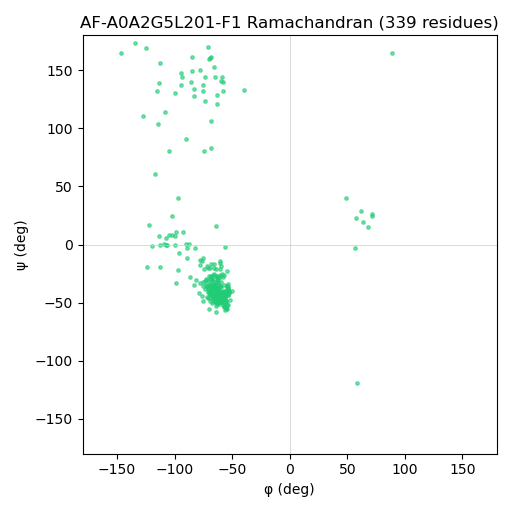84 PHE A O 1
ATOM 692 N N . HIS A 1 85 ? 3.023 13.164 -9.254 1.00 98.19 85 HIS A N 1
ATOM 693 C CA . HIS A 1 85 ? 3.817 13.556 -8.086 1.00 98.19 85 HIS A CA 1
ATOM 694 C C . HIS A 1 85 ? 3.319 14.855 -7.447 1.00 98.19 85 HIS A C 1
ATOM 696 O O . HIS A 1 85 ? 3.365 14.983 -6.226 1.00 98.19 85 HIS A O 1
ATOM 702 N N . LEU A 1 86 ? 2.829 15.813 -8.242 1.00 98.19 86 LEU A N 1
ATOM 703 C CA . LEU A 1 86 ? 2.241 17.047 -7.714 1.00 98.19 86 LEU A CA 1
ATOM 704 C C . LEU A 1 86 ? 1.011 16.757 -6.853 1.00 98.19 86 LEU A C 1
ATOM 706 O O . LEU A 1 86 ? 0.856 17.380 -5.807 1.00 98.19 86 LEU A O 1
ATOM 710 N N . TYR A 1 87 ? 0.172 15.800 -7.253 1.00 98.56 87 TYR A N 1
ATOM 711 C CA . TYR A 1 87 ? -0.996 15.414 -6.468 1.00 98.56 87 TYR A CA 1
ATOM 712 C C . TYR A 1 87 ? -0.585 14.791 -5.126 1.00 98.56 87 TYR A C 1
ATOM 714 O O . TYR A 1 87 ? -1.043 15.230 -4.073 1.00 98.56 87 TYR A O 1
ATOM 722 N N . ILE A 1 88 ? 0.339 13.821 -5.151 1.00 98.56 88 ILE A N 1
ATOM 723 C CA . ILE A 1 88 ? 0.870 13.177 -3.936 1.00 98.56 88 ILE A CA 1
ATOM 724 C C . ILE A 1 88 ? 1.512 14.218 -3.009 1.00 98.56 88 ILE A C 1
ATOM 726 O O . ILE A 1 88 ? 1.285 14.204 -1.799 1.00 98.56 88 ILE A O 1
ATOM 730 N N . ASN A 1 89 ? 2.276 15.158 -3.573 1.00 98.06 89 ASN A N 1
ATOM 731 C CA . ASN A 1 89 ? 2.873 16.253 -2.818 1.00 98.06 89 ASN A CA 1
ATOM 732 C C . ASN A 1 89 ? 1.811 17.178 -2.201 1.00 98.06 89 ASN A C 1
ATOM 734 O O . ASN A 1 89 ? 1.957 17.568 -1.046 1.00 98.06 89 ASN A O 1
ATOM 738 N N . GLY A 1 90 ? 0.722 17.467 -2.919 1.00 97.69 90 GLY A N 1
ATOM 739 C CA . GLY A 1 90 ? -0.426 18.203 -2.388 1.00 97.69 90 GLY A CA 1
ATOM 740 C C . GLY A 1 90 ? -1.037 17.526 -1.158 1.00 97.69 90 GLY A C 1
ATOM 741 O O . GLY A 1 90 ? -1.219 18.179 -0.130 1.00 97.69 90 GLY A O 1
ATOM 742 N N . CYS A 1 91 ? -1.256 16.208 -1.210 1.00 98.19 91 CYS A N 1
ATOM 743 C CA . CYS A 1 91 ? -1.717 15.436 -0.050 1.00 98.19 91 CYS A CA 1
ATOM 744 C C . CYS A 1 91 ? -0.714 15.479 1.116 1.00 98.19 91 CYS A C 1
ATOM 746 O O . CYS A 1 91 ? -1.115 15.620 2.271 1.00 98.19 91 CYS A O 1
ATOM 748 N N . ALA A 1 92 ? 0.592 15.401 0.833 1.00 98.19 92 ALA A N 1
ATOM 749 C CA . ALA A 1 92 ? 1.638 15.495 1.853 1.00 98.19 92 ALA A CA 1
ATOM 750 C C . ALA A 1 92 ? 1.661 16.870 2.545 1.00 98.19 92 ALA A C 1
ATOM 752 O O . ALA A 1 92 ? 1.762 16.934 3.770 1.00 98.19 92 ALA A O 1
ATOM 753 N N . ILE A 1 93 ? 1.498 17.959 1.785 1.00 97.44 93 ILE A N 1
ATOM 754 C CA . ILE A 1 93 ? 1.366 19.317 2.331 1.00 97.44 93 ILE A CA 1
ATOM 755 C C . ILE A 1 93 ? 0.106 19.418 3.200 1.00 97.44 93 ILE A C 1
ATOM 757 O O . ILE A 1 93 ? 0.167 19.946 4.310 1.00 97.44 93 ILE A O 1
ATOM 761 N N . ALA A 1 94 ? -1.030 18.884 2.736 1.00 96.31 94 ALA A N 1
ATOM 762 C CA . ALA A 1 94 ? -2.262 18.860 3.522 1.00 96.31 94 ALA A CA 1
ATOM 763 C C . ALA A 1 94 ? -2.067 18.104 4.846 1.00 96.31 94 ALA A C 1
ATOM 765 O O . ALA A 1 94 ? -2.435 18.611 5.904 1.00 96.31 94 ALA A O 1
ATOM 766 N N . PHE A 1 95 ? -1.422 16.934 4.812 1.00 97.19 95 PHE A N 1
ATOM 767 C CA . PHE A 1 95 ? -1.071 16.174 6.011 1.00 97.19 95 PHE A CA 1
ATOM 768 C C . PHE A 1 95 ? -0.198 16.984 6.975 1.00 97.19 95 PHE A C 1
ATOM 770 O O . PHE A 1 95 ? -0.530 17.070 8.157 1.00 97.19 95 PHE A O 1
ATOM 777 N N . GLU A 1 96 ? 0.865 17.632 6.490 1.00 96.12 96 GLU A N 1
ATOM 778 C CA . GLU A 1 96 ? 1.717 18.497 7.313 1.00 96.12 96 GLU A CA 1
ATOM 779 C C . GLU A 1 96 ? 0.884 19.589 8.002 1.00 96.12 96 GLU A C 1
ATOM 781 O O . GLU A 1 96 ? 0.926 19.714 9.228 1.00 96.12 96 GLU A O 1
ATOM 786 N N . LYS A 1 97 ? 0.022 20.292 7.256 1.00 93.94 97 LYS A N 1
ATOM 787 C CA . LYS A 1 97 ? -0.870 21.323 7.813 1.00 93.94 97 LYS A CA 1
ATOM 788 C C . LYS A 1 97 ? -1.865 20.783 8.831 1.00 93.94 97 LYS A C 1
ATOM 790 O O . LYS A 1 97 ? -2.083 21.426 9.858 1.00 93.94 97 LYS A O 1
ATOM 795 N N . ILE A 1 98 ? -2.435 19.605 8.597 1.00 93.62 98 ILE A N 1
ATOM 796 C CA . ILE A 1 98 ? -3.308 18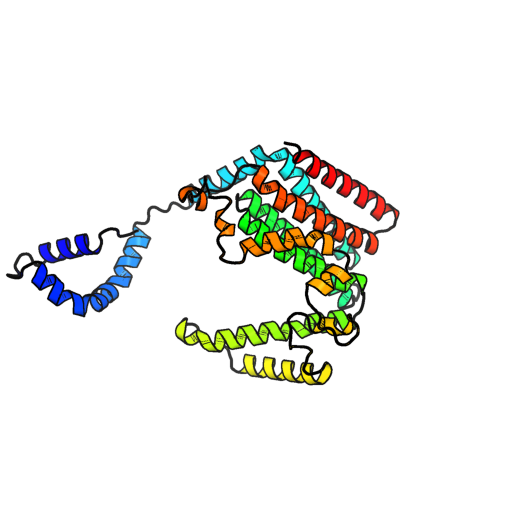.929 9.562 1.00 93.62 98 ILE A CA 1
ATOM 797 C C . ILE A 1 98 ? -2.529 18.634 10.849 1.00 93.62 98 ILE A C 1
ATOM 799 O O . ILE A 1 98 ? -2.987 18.973 11.941 1.00 93.62 98 ILE A O 1
ATOM 803 N N . THR A 1 99 ? -1.318 18.079 10.746 1.00 93.44 99 THR A N 1
ATOM 804 C CA . THR A 1 99 ? -0.494 17.784 11.929 1.00 93.44 99 THR A CA 1
ATOM 805 C C . THR A 1 99 ? -0.072 19.041 12.696 1.00 93.44 99 THR A C 1
ATOM 807 O O . THR A 1 99 ? -0.104 19.035 13.929 1.00 93.44 99 THR A O 1
ATOM 810 N N . GLU A 1 100 ? 0.244 20.140 12.000 1.00 91.94 100 GLU A N 1
ATOM 811 C CA . GLU A 1 100 ? 0.519 21.450 12.605 1.00 91.94 100 GLU A CA 1
ATOM 812 C C . GLU A 1 100 ? -0.704 21.977 13.377 1.00 91.94 100 GLU A C 1
ATOM 814 O O . GLU A 1 100 ? -0.572 22.375 14.538 1.00 91.94 100 GLU A O 1
ATOM 819 N N . ARG A 1 101 ? -1.902 21.939 12.769 1.00 88.12 101 ARG A N 1
ATOM 820 C CA . ARG A 1 101 ? -3.172 22.409 13.369 1.00 88.12 101 ARG A CA 1
ATOM 821 C C . ARG A 1 101 ? -3.562 21.612 14.612 1.00 88.12 101 ARG A C 1
ATOM 823 O O . ARG A 1 101 ? -4.069 22.175 15.586 1.00 88.12 101 ARG A O 1
ATOM 830 N N . ILE A 1 102 ? -3.315 20.307 14.579 1.00 88.19 102 ILE A N 1
ATOM 831 C CA . ILE A 1 102 ? -3.563 19.397 15.700 1.00 88.19 102 ILE A CA 1
ATOM 832 C C . ILE A 1 102 ? -2.542 19.605 16.842 1.00 88.19 102 ILE A C 1
ATOM 834 O O . ILE A 1 102 ? -2.804 19.235 17.990 1.00 88.19 102 ILE A O 1
ATOM 838 N N . GLY A 1 103 ? -1.399 20.240 16.556 1.00 72.88 103 GLY A N 1
ATOM 839 C CA . GLY A 1 103 ? -0.266 20.436 17.459 1.00 72.88 103 GLY A CA 1
ATOM 840 C C . GLY A 1 103 ? -0.616 20.765 18.922 1.00 72.88 103 GLY A C 1
ATOM 841 O O . GLY A 1 103 ? -1.425 21.640 19.222 1.00 72.88 103 GLY A O 1
ATOM 842 N N . ARG A 1 104 ? 0.052 20.057 19.851 1.00 57.78 104 ARG A N 1
ATOM 843 C CA . ARG A 1 104 ? 0.033 20.194 21.332 1.00 57.78 104 ARG A CA 1
ATOM 844 C C . ARG A 1 104 ? -1.326 20.091 22.044 1.00 57.78 104 ARG A C 1
ATOM 846 O O . ARG A 1 104 ? -1.343 20.113 23.276 1.00 57.78 104 ARG A O 1
ATOM 853 N N . LYS A 1 105 ? -2.444 19.943 21.335 1.00 66.62 105 LYS A N 1
ATOM 854 C CA . LYS A 1 105 ? -3.752 19.687 21.950 1.00 66.62 105 LYS A CA 1
ATOM 855 C C . LYS A 1 105 ? -3.864 18.219 22.365 1.00 66.62 105 LYS A C 1
ATOM 857 O O . LYS A 1 105 ? -3.268 17.333 21.753 1.00 66.62 105 LYS A O 1
ATOM 862 N N . ARG A 1 106 ? -4.635 17.950 23.421 1.00 72.69 106 ARG A N 1
ATOM 863 C CA . ARG A 1 106 ? -5.030 16.581 23.765 1.00 72.69 106 ARG A CA 1
ATOM 864 C C . ARG A 1 106 ? -5.984 16.094 22.675 1.00 72.69 106 ARG A C 1
ATOM 866 O O . ARG A 1 106 ? -7.119 16.551 22.628 1.00 72.69 106 ARG A O 1
ATOM 873 N N . ILE A 1 107 ? -5.500 15.207 21.816 1.00 82.12 107 ILE A N 1
ATOM 874 C CA . ILE A 1 107 ? -6.314 14.496 20.828 1.00 82.12 107 ILE A CA 1
ATOM 875 C C . ILE A 1 107 ? -6.776 13.158 21.386 1.00 82.12 107 ILE A C 1
ATOM 877 O O . ILE A 1 107 ? -6.038 12.506 22.133 1.00 82.12 107 ILE A O 1
ATOM 881 N N . ASP A 1 108 ? -7.993 12.758 21.035 1.00 85.25 108 ASP A N 1
ATOM 882 C CA . ASP A 1 108 ? -8.470 11.405 21.290 1.00 85.25 108 ASP A CA 1
ATOM 883 C C . ASP A 1 108 ? -7.773 10.377 20.374 1.00 85.25 108 A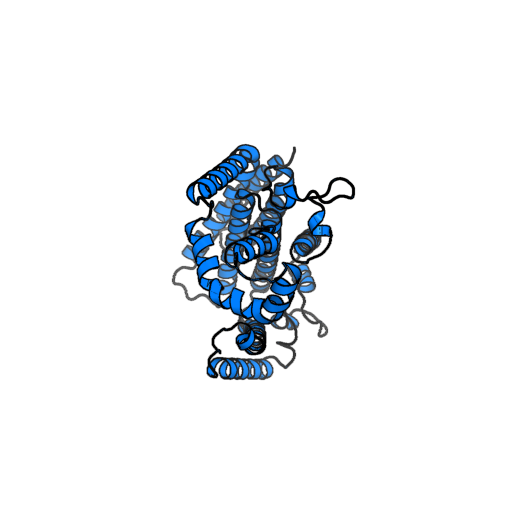SP A C 1
ATOM 885 O O . ASP A 1 108 ? -7.005 10.703 19.458 1.00 85.25 108 ASP A O 1
ATOM 889 N N . SER A 1 109 ? -7.991 9.100 20.679 1.00 82.81 109 SER A N 1
ATOM 890 C CA . SER A 1 109 ? -7.399 7.969 19.964 1.00 82.81 109 SER A CA 1
ATOM 891 C C . SER A 1 109 ? -7.924 7.798 18.540 1.00 82.81 109 SER A C 1
ATOM 893 O O . SER A 1 109 ? -7.179 7.284 17.702 1.00 82.81 109 SER A O 1
ATOM 895 N N . THR A 1 110 ? -9.154 8.224 18.253 1.00 88.88 110 THR A N 1
ATOM 896 C CA . THR A 1 110 ? -9.771 8.121 16.923 1.00 88.88 110 THR A CA 1
ATOM 897 C C . THR A 1 110 ? -9.083 9.073 15.970 1.00 88.88 110 THR A C 1
ATOM 899 O O . THR A 1 110 ? -8.480 8.635 14.992 1.00 88.88 110 THR A O 1
ATOM 902 N N . LEU A 1 111 ? -9.036 10.358 16.324 1.00 90.38 111 LEU A N 1
ATOM 903 C CA . LEU A 1 111 ? -8.375 11.382 15.525 1.00 90.38 111 LEU A CA 1
ATOM 904 C C . LEU A 1 111 ? -6.896 11.047 15.294 1.00 90.38 111 LEU A C 1
ATOM 906 O O . LEU A 1 111 ? -6.387 11.161 14.178 1.00 90.38 111 LEU A O 1
ATOM 910 N N . LYS A 1 112 ? -6.200 10.566 16.333 1.00 89.75 112 LYS A N 1
ATOM 911 C CA . LYS A 1 112 ? -4.801 10.136 16.208 1.00 89.75 112 LYS A CA 1
ATOM 912 C C . LYS A 1 112 ? -4.636 8.984 15.212 1.00 89.75 112 LYS A C 1
ATOM 914 O O . LYS A 1 112 ? -3.702 9.009 14.410 1.00 89.75 112 LYS A O 1
ATOM 919 N N . THR A 1 113 ? -5.504 7.975 15.282 1.00 92.81 113 THR A N 1
ATOM 920 C CA . THR A 1 113 ? -5.477 6.812 14.380 1.00 92.81 113 THR A CA 1
ATOM 921 C C . THR A 1 113 ? -5.780 7.227 12.943 1.00 92.81 113 THR A C 1
ATOM 923 O O . THR A 1 113 ? -5.040 6.840 12.042 1.00 92.81 113 THR A O 1
ATOM 926 N N . ASN A 1 114 ? -6.787 8.075 12.732 1.00 94.31 114 ASN A N 1
ATOM 927 C CA . ASN A 1 114 ? -7.187 8.550 11.406 1.00 94.31 114 ASN A CA 1
ATOM 928 C C . ASN A 1 114 ? -6.062 9.342 10.735 1.00 94.31 114 ASN A C 1
ATOM 930 O O . ASN A 1 114 ? -5.653 9.031 9.620 1.00 94.31 114 ASN A O 1
ATOM 934 N N . VAL A 1 115 ? -5.458 10.297 11.443 1.00 94.75 115 VAL A N 1
ATOM 935 C CA . VAL A 1 115 ? -4.323 11.063 10.904 1.00 94.75 115 VAL A CA 1
ATOM 936 C C . VAL A 1 115 ? -3.122 10.152 10.623 1.00 94.75 115 VAL A C 1
ATOM 938 O O . VAL A 1 115 ? -2.470 10.298 9.590 1.00 94.75 115 VAL A O 1
ATOM 941 N N . ALA A 1 116 ? -2.844 9.165 11.481 1.00 95.62 116 ALA A N 1
ATOM 942 C CA . ALA A 1 116 ? -1.772 8.198 11.235 1.00 95.62 116 ALA A CA 1
ATOM 943 C C . ALA A 1 116 ? -2.029 7.331 9.989 1.00 95.62 116 ALA A C 1
ATOM 945 O O . ALA A 1 116 ? -1.109 7.105 9.201 1.00 95.62 116 ALA A O 1
ATOM 946 N N . LEU A 1 117 ? -3.267 6.867 9.789 1.00 97.75 117 LEU A N 1
ATOM 947 C CA . LEU A 1 117 ? -3.663 6.119 8.597 1.00 97.75 117 LEU A CA 1
ATOM 948 C C . LEU A 1 117 ? -3.602 6.991 7.340 1.00 97.75 117 LEU A C 1
ATOM 950 O O . LEU A 1 117 ? -3.127 6.516 6.313 1.00 97.75 117 LEU A O 1
ATOM 954 N N . TYR A 1 118 ? -3.981 8.268 7.422 1.00 98.31 118 TYR A N 1
ATOM 955 C CA . TYR A 1 118 ? -3.856 9.200 6.303 1.00 98.31 118 TYR A CA 1
ATOM 956 C C . TYR A 1 118 ? -2.396 9.378 5.864 1.00 98.31 118 TYR A C 1
ATOM 958 O O . TYR A 1 118 ? -2.071 9.205 4.689 1.00 98.31 118 TYR A O 1
ATOM 966 N N . GLY A 1 119 ? -1.485 9.598 6.817 1.00 98.31 119 GLY A N 1
ATOM 967 C CA . GLY A 1 119 ? -0.048 9.627 6.531 1.00 98.31 119 GLY A CA 1
ATOM 968 C C . GLY A 1 119 ? 0.469 8.309 5.935 1.00 98.31 119 GLY A C 1
ATOM 969 O O . GLY A 1 119 ? 1.315 8.322 5.041 1.00 98.31 119 GLY A O 1
ATOM 970 N N . LEU A 1 120 ? -0.061 7.163 6.380 1.00 98.31 120 LEU A N 1
ATOM 971 C CA . LEU A 1 120 ? 0.289 5.855 5.822 1.00 98.31 120 LEU A CA 1
ATOM 972 C C . LEU A 1 120 ? -0.197 5.691 4.373 1.00 98.31 120 LEU A C 1
ATOM 974 O O . LEU A 1 120 ? 0.565 5.195 3.547 1.00 98.31 120 LEU A O 1
ATOM 978 N N . VAL A 1 121 ? -1.413 6.136 4.048 1.00 98.69 121 VAL A N 1
ATOM 979 C CA . VAL A 1 121 ? -1.961 6.130 2.679 1.00 98.69 121 VAL A CA 1
ATOM 980 C C . VAL A 1 121 ? -1.091 6.976 1.744 1.00 98.69 121 VAL A C 1
ATOM 982 O O . VAL A 1 121 ? -0.682 6.489 0.690 1.00 98.69 121 VAL A O 1
ATOM 985 N N . ILE A 1 122 ? -0.719 8.194 2.157 1.00 98.62 122 ILE A N 1
ATOM 986 C CA . ILE A 1 122 ? 0.191 9.064 1.387 1.00 98.62 122 ILE A CA 1
ATOM 987 C C . ILE A 1 122 ? 1.549 8.387 1.195 1.00 98.62 122 ILE A C 1
ATOM 989 O O . ILE A 1 122 ? 2.093 8.380 0.092 1.00 98.62 122 ILE A O 1
ATOM 993 N N . ARG A 1 123 ? 2.085 7.762 2.250 1.00 98.56 123 ARG A N 1
ATOM 994 C CA . ARG A 1 123 ? 3.341 7.014 2.163 1.00 98.56 123 ARG A CA 1
ATOM 995 C C . ARG A 1 123 ? 3.259 5.882 1.136 1.00 98.56 123 ARG A C 1
ATOM 997 O O . ARG A 1 123 ? 4.211 5.686 0.390 1.00 98.56 123 ARG A O 1
ATOM 1004 N N . ARG A 1 124 ? 2.151 5.135 1.078 1.00 98.62 124 ARG A N 1
ATOM 1005 C CA . ARG A 1 124 ? 1.977 4.092 0.053 1.00 98.62 124 ARG A CA 1
ATOM 1006 C C . ARG A 1 124 ? 1.928 4.683 -1.351 1.00 98.62 124 ARG A C 1
ATOM 1008 O O . ARG A 1 124 ? 2.491 4.085 -2.259 1.00 98.62 124 ARG A O 1
ATOM 1015 N N . ALA A 1 125 ? 1.315 5.851 -1.527 1.00 98.75 125 ALA A N 1
ATOM 1016 C CA . ALA A 1 125 ? 1.302 6.529 -2.820 1.00 98.75 125 ALA A CA 1
ATOM 1017 C C . ALA A 1 125 ? 2.715 6.939 -3.269 1.00 98.75 125 ALA A C 1
ATOM 1019 O O . ALA A 1 125 ? 3.073 6.745 -4.428 1.00 98.75 125 ALA A O 1
ATOM 1020 N N . ASP A 1 126 ? 3.541 7.434 -2.346 1.00 98.56 126 ASP A N 1
ATOM 1021 C CA . ASP A 1 126 ? 4.952 7.730 -2.614 1.00 98.56 126 ASP A CA 1
ATOM 1022 C C . ASP A 1 126 ? 5.760 6.460 -2.950 1.00 98.56 126 ASP A C 1
ATOM 1024 O O . ASP A 1 126 ? 6.546 6.439 -3.896 1.00 98.56 126 ASP A O 1
ATOM 1028 N N . GLU A 1 127 ? 5.529 5.352 -2.241 1.00 98.69 127 GLU A N 1
ATOM 1029 C CA . GLU A 1 127 ? 6.150 4.057 -2.558 1.00 98.69 127 GLU A CA 1
ATOM 1030 C C . GLU A 1 127 ? 5.757 3.564 -3.964 1.00 98.69 127 GLU A C 1
ATOM 1032 O O . GLU A 1 127 ? 6.621 3.107 -4.715 1.00 98.69 127 GLU A O 1
ATOM 1037 N N . ILE A 1 128 ? 4.487 3.721 -4.356 1.00 98.69 128 ILE A N 1
ATOM 1038 C CA . ILE A 1 128 ? 4.005 3.451 -5.721 1.00 98.69 128 ILE A CA 1
ATOM 1039 C C . ILE A 1 128 ? 4.756 4.321 -6.729 1.00 98.69 128 ILE A C 1
ATOM 1041 O O . ILE A 1 128 ? 5.290 3.796 -7.703 1.00 98.69 128 ILE A O 1
ATOM 1045 N N . ALA A 1 129 ? 4.858 5.629 -6.487 1.00 98.19 129 ALA A N 1
ATOM 1046 C CA . ALA A 1 129 ? 5.562 6.548 -7.377 1.00 98.19 129 ALA A CA 1
ATOM 1047 C C . ALA A 1 129 ? 7.030 6.145 -7.593 1.00 98.19 129 ALA A C 1
ATOM 1049 O O . ALA A 1 129 ? 7.501 6.092 -8.732 1.00 98.19 129 ALA A O 1
ATOM 1050 N N . ASN A 1 130 ? 7.728 5.769 -6.520 1.00 97.25 130 ASN A N 1
ATOM 1051 C CA . ASN A 1 130 ? 9.108 5.289 -6.588 1.00 97.25 130 ASN A CA 1
ATOM 1052 C C . ASN A 1 130 ? 9.240 3.967 -7.364 1.00 97.25 130 ASN A C 1
ATOM 1054 O O . ASN A 1 130 ? 10.177 3.802 -8.149 1.00 97.25 130 ASN A O 1
ATOM 1058 N N . LEU A 1 131 ? 8.301 3.031 -7.189 1.00 97.25 131 LEU A N 1
ATOM 1059 C CA . LEU A 1 131 ? 8.283 1.766 -7.931 1.00 97.25 131 LEU A CA 1
ATOM 1060 C C . LEU A 1 131 ? 8.049 1.985 -9.429 1.00 97.25 131 LEU A C 1
ATOM 1062 O O . LEU A 1 131 ? 8.749 1.384 -10.245 1.00 97.25 131 LEU A O 1
ATOM 1066 N N . LEU A 1 132 ? 7.142 2.894 -9.794 1.00 97.12 132 LEU A N 1
ATOM 1067 C CA . LEU A 1 132 ? 6.906 3.273 -11.190 1.00 97.12 132 LEU A CA 1
ATOM 1068 C C . LEU A 1 132 ? 8.133 3.943 -11.813 1.00 97.12 132 LEU A C 1
ATOM 1070 O O . LEU A 1 132 ? 8.506 3.605 -12.933 1.00 97.12 132 LEU A O 1
ATOM 1074 N N . LEU A 1 133 ? 8.824 4.825 -11.084 1.00 95.75 133 LEU A N 1
ATOM 1075 C CA . LEU A 1 133 ? 10.088 5.408 -11.553 1.00 95.75 133 LEU A CA 1
ATOM 1076 C C . LEU A 1 133 ? 11.173 4.350 -11.792 1.00 95.75 133 LEU A C 1
ATOM 1078 O O . LEU A 1 133 ? 12.052 4.564 -12.622 1.00 95.75 133 LEU A O 1
ATOM 1082 N N . CYS A 1 134 ? 11.103 3.208 -11.110 1.00 93.94 134 CYS A N 1
ATOM 1083 C CA . CYS A 1 134 ? 11.991 2.066 -11.326 1.00 93.94 134 CYS A CA 1
ATOM 1084 C C . CYS A 1 134 ? 11.475 1.064 -12.379 1.00 93.94 134 CYS A C 1
ATOM 1086 O O . CYS A 1 134 ? 12.144 0.058 -12.615 1.00 93.94 134 CYS A O 1
ATOM 1088 N N . GLY A 1 135 ? 10.313 1.299 -12.997 1.00 93.69 135 GLY A N 1
ATOM 1089 C CA . GLY A 1 135 ? 9.704 0.392 -13.977 1.00 93.69 135 GLY A CA 1
ATOM 1090 C C . GLY A 1 135 ? 9.133 -0.896 -13.371 1.00 93.69 135 GLY A C 1
ATOM 1091 O O . GLY A 1 135 ? 9.086 -1.919 -14.051 1.00 93.69 135 GLY A O 1
ATOM 1092 N N . HIS A 1 136 ? 8.745 -0.878 -12.089 1.00 93.44 136 HIS A N 1
ATOM 1093 C CA . HIS A 1 136 ? 8.220 -2.035 -11.351 1.00 93.44 136 HIS A CA 1
ATOM 1094 C C . HIS A 1 136 ? 6.700 -1.947 -11.152 1.00 93.44 136 HIS A C 1
ATOM 1096 O O . HIS A 1 136 ? 6.216 -1.573 -10.082 1.00 93.44 136 HIS A O 1
ATOM 1102 N N . ILE A 1 137 ? 5.948 -2.319 -12.189 1.00 92.25 137 ILE A N 1
ATOM 1103 C CA . ILE A 1 137 ? 4.482 -2.175 -12.241 1.00 92.25 137 ILE A CA 1
ATOM 1104 C C . ILE A 1 137 ? 3.772 -3.126 -11.280 1.00 92.25 137 ILE A C 1
ATOM 1106 O O . ILE A 1 137 ? 2.958 -2.686 -10.471 1.00 92.25 137 ILE A O 1
ATOM 1110 N N . ASP A 1 138 ? 4.127 -4.411 -11.293 1.00 90.69 138 ASP A N 1
ATOM 1111 C CA . ASP A 1 138 ? 3.488 -5.402 -10.417 1.00 90.69 138 ASP A CA 1
ATOM 1112 C C . ASP A 1 138 ? 3.732 -5.065 -8.941 1.00 90.69 138 ASP A C 1
ATOM 1114 O O . ASP A 1 138 ? 2.823 -5.127 -8.114 1.00 90.69 138 ASP A O 1
ATOM 1118 N N . GLY A 1 139 ? 4.945 -4.598 -8.624 1.00 93.12 139 GLY A N 1
ATOM 1119 C CA . GLY A 1 139 ? 5.280 -4.069 -7.305 1.00 93.12 139 GLY A CA 1
ATOM 1120 C C . GLY A 1 139 ? 4.397 -2.881 -6.922 1.00 93.12 139 GLY A C 1
ATOM 1121 O O . GLY A 1 139 ? 3.854 -2.853 -5.819 1.00 93.12 139 GLY A O 1
ATOM 1122 N N . ALA A 1 140 ? 4.212 -1.917 -7.828 1.00 96.38 140 ALA A N 1
ATOM 1123 C CA . ALA A 1 140 ? 3.334 -0.772 -7.604 1.00 96.38 140 ALA A CA 1
ATOM 1124 C C . ALA A 1 140 ? 1.880 -1.207 -7.341 1.00 96.38 140 ALA A C 1
ATOM 1126 O O . ALA A 1 140 ? 1.263 -0.722 -6.396 1.00 96.38 140 ALA A O 1
ATOM 1127 N N . MET A 1 141 ? 1.354 -2.174 -8.094 1.00 94.81 141 MET A N 1
ATOM 1128 C CA . MET A 1 141 ? -0.005 -2.708 -7.912 1.00 94.81 141 MET A CA 1
ATOM 1129 C C . MET A 1 141 ? -0.174 -3.473 -6.589 1.00 94.81 141 MET A C 1
ATOM 1131 O O . MET A 1 141 ? -1.201 -3.357 -5.916 1.00 94.81 141 MET A O 1
ATOM 1135 N N . ILE A 1 142 ? 0.858 -4.201 -6.153 1.00 95.12 142 ILE A N 1
ATOM 1136 C CA . ILE A 1 142 ? 0.897 -4.833 -4.827 1.00 95.12 142 ILE A CA 1
ATOM 1137 C C . ILE A 1 142 ? 0.810 -3.777 -3.718 1.00 95.12 142 ILE A C 1
ATOM 1139 O O . ILE A 1 142 ? 0.036 -3.930 -2.768 1.00 95.12 142 ILE A O 1
ATOM 1143 N N . ILE A 1 143 ? 1.578 -2.689 -3.830 1.00 97.75 143 ILE A N 1
ATOM 1144 C CA . ILE A 1 143 ? 1.515 -1.591 -2.860 1.00 97.75 143 ILE A CA 1
ATOM 1145 C C . ILE A 1 143 ? 0.177 -0.853 -2.947 1.00 97.75 143 ILE A C 1
ATOM 1147 O O . ILE A 1 143 ? -0.374 -0.502 -1.903 1.00 97.75 143 ILE A O 1
ATOM 1151 N N . TRP A 1 144 ? -0.399 -0.691 -4.140 1.00 97.75 144 TRP A N 1
ATOM 1152 C CA . TRP A 1 144 ? -1.723 -0.092 -4.314 1.00 97.75 144 TRP A CA 1
ATOM 1153 C C . TRP A 1 144 ? -2.801 -0.843 -3.537 1.00 97.75 144 TRP A C 1
ATOM 1155 O O . TRP A 1 144 ? -3.622 -0.223 -2.866 1.00 97.75 144 TRP A O 1
ATOM 1165 N N . ARG A 1 145 ? -2.764 -2.179 -3.522 1.00 96.25 145 ARG A N 1
ATOM 1166 C CA . ARG A 1 145 ? -3.680 -2.971 -2.690 1.00 96.25 145 ARG A CA 1
ATOM 1167 C C . ARG A 1 145 ? -3.590 -2.577 -1.211 1.00 96.25 145 ARG A C 1
ATOM 1169 O O . ARG A 1 145 ? -4.612 -2.403 -0.556 1.00 96.25 145 ARG A O 1
ATOM 1176 N N . SER A 1 146 ? -2.370 -2.429 -0.696 1.00 96.94 146 SER A N 1
ATOM 1177 C CA . SER A 1 146 ? -2.120 -2.001 0.687 1.00 96.94 146 SER A CA 1
ATOM 1178 C C . SER A 1 146 ? -2.604 -0.567 0.934 1.00 96.94 146 SER A C 1
ATOM 1180 O O . SER A 1 146 ? -3.253 -0.306 1.946 1.00 96.94 146 SER A O 1
ATOM 1182 N N . LEU A 1 147 ? -2.358 0.345 -0.018 1.00 98.44 147 LEU A N 1
ATOM 1183 C CA . LEU A 1 147 ? -2.883 1.714 -0.007 1.00 98.44 147 LEU A CA 1
ATOM 1184 C C . LEU A 1 147 ? -4.404 1.706 0.128 1.00 98.44 147 LEU A C 1
ATOM 1186 O O . LEU A 1 147 ? -4.938 2.362 1.018 1.00 98.44 147 LEU A O 1
ATOM 1190 N N . TYR A 1 148 ? -5.086 0.936 -0.718 1.00 98.25 148 TYR A N 1
ATOM 1191 C CA . TYR A 1 148 ? -6.537 0.838 -0.736 1.00 98.25 148 TYR A CA 1
ATOM 1192 C C . TYR A 1 148 ? -7.091 0.250 0.566 1.00 98.25 148 TYR A C 1
ATOM 1194 O O . TYR A 1 148 ? -7.983 0.837 1.168 1.00 98.25 148 TYR A O 1
ATOM 1202 N N . GLU A 1 149 ? -6.521 -0.848 1.074 1.00 97.81 149 GLU A N 1
ATOM 1203 C CA . GLU A 1 149 ? -6.920 -1.406 2.373 1.00 97.81 149 GLU A CA 1
ATOM 1204 C C . GLU A 1 149 ? -6.739 -0.376 3.506 1.00 97.81 149 GLU A C 1
ATOM 1206 O O . GLU A 1 149 ? -7.617 -0.235 4.354 1.00 97.81 149 GLU A O 1
ATOM 1211 N N . ASN A 1 150 ? -5.645 0.399 3.511 1.00 98.25 150 ASN A N 1
ATOM 1212 C CA . ASN A 1 150 ? -5.429 1.462 4.501 1.00 98.25 150 ASN A CA 1
ATOM 1213 C C . ASN A 1 150 ? -6.418 2.629 4.344 1.00 98.25 150 ASN A C 1
ATOM 1215 O O . ASN A 1 150 ? -6.894 3.146 5.353 1.00 98.25 150 ASN A O 1
ATOM 1219 N N . ALA A 1 151 ? -6.759 3.003 3.111 1.00 98.38 151 ALA A N 1
ATOM 1220 C CA . ALA A 1 151 ? -7.734 4.044 2.798 1.00 98.38 151 ALA A CA 1
ATOM 1221 C C . ALA A 1 151 ? -9.154 3.660 3.250 1.00 98.38 151 ALA A C 1
ATOM 1223 O O . ALA A 1 151 ? -9.840 4.466 3.867 1.00 98.38 151 ALA A O 1
ATOM 1224 N N . ILE A 1 152 ? -9.566 2.408 3.034 1.00 98.44 152 ILE A N 1
ATOM 1225 C CA . ILE A 1 152 ? -10.872 1.898 3.473 1.00 98.44 152 ILE A CA 1
ATOM 1226 C C . ILE A 1 152 ? -10.996 1.913 5.000 1.00 98.44 152 ILE A C 1
ATOM 1228 O O . ILE A 1 152 ? -12.014 2.351 5.533 1.00 98.44 152 ILE A O 1
ATOM 1232 N N . ILE A 1 153 ? -9.958 1.471 5.718 1.00 98.06 153 ILE A N 1
ATOM 1233 C CA . ILE A 1 153 ? -9.968 1.508 7.187 1.00 98.06 153 ILE A CA 1
ATOM 1234 C C . ILE A 1 153 ? -9.933 2.947 7.713 1.00 98.06 153 ILE A C 1
ATOM 1236 O O . ILE A 1 153 ? -10.623 3.241 8.687 1.00 98.06 153 ILE A O 1
ATOM 1240 N N . LEU A 1 154 ? -9.172 3.839 7.067 1.00 98.00 154 LEU A N 1
ATOM 1241 C CA . LEU A 1 154 ? -9.190 5.270 7.374 1.00 98.00 154 LEU A CA 1
ATOM 1242 C C . LEU A 1 154 ? -10.606 5.830 7.266 1.00 98.00 154 LEU A C 1
ATOM 1244 O O . LEU A 1 154 ? -11.095 6.394 8.240 1.00 98.00 154 LEU A O 1
ATOM 1248 N N . MET A 1 155 ? -11.262 5.646 6.118 1.00 97.94 155 MET A N 1
ATOM 1249 C CA . MET A 1 155 ? -12.611 6.171 5.910 1.00 97.94 155 MET A CA 1
ATOM 1250 C C . MET A 1 155 ? -13.586 5.601 6.921 1.00 97.94 155 MET A C 1
ATOM 1252 O O . MET A 1 155 ? -14.312 6.376 7.522 1.00 97.94 155 MET A O 1
ATOM 1256 N N . LEU A 1 156 ? -13.545 4.292 7.191 1.00 97.81 156 LEU A N 1
ATOM 1257 C CA . LEU A 1 156 ? -14.443 3.682 8.169 1.00 97.81 156 LEU A CA 1
ATOM 1258 C C . LEU A 1 156 ? -14.300 4.338 9.547 1.00 97.81 156 LEU A C 1
ATOM 1260 O O . LEU A 1 156 ? -15.283 4.766 10.139 1.00 97.81 156 LEU A O 1
ATOM 1264 N N . LEU A 1 157 ? -13.076 4.430 10.070 1.00 96.56 157 LEU A N 1
ATOM 1265 C CA . LEU A 1 157 ? -12.850 4.999 11.400 1.00 96.56 157 LEU A CA 1
ATOM 1266 C C . LEU A 1 157 ? -13.152 6.502 11.453 1.00 96.56 157 LEU A C 1
ATOM 1268 O O . LEU A 1 157 ? -13.554 7.009 12.501 1.00 96.56 157 LEU A O 1
ATOM 1272 N N . ALA A 1 158 ? -12.960 7.216 10.346 1.00 95.06 158 ALA A N 1
ATOM 1273 C CA . ALA A 1 158 ? -13.229 8.642 10.261 1.00 95.06 158 ALA A CA 1
ATOM 1274 C C . ALA A 1 158 ? -14.725 8.958 10.152 1.00 95.06 158 ALA A C 1
ATOM 1276 O O . ALA A 1 158 ? -15.213 9.819 10.881 1.00 95.06 158 ALA A O 1
ATOM 1277 N N . THR A 1 159 ? -15.472 8.228 9.324 1.00 94.94 159 THR A N 1
ATOM 1278 C CA . THR A 1 159 ? -16.908 8.466 9.131 1.00 94.94 159 THR A CA 1
ATOM 1279 C C . THR A 1 159 ? -17.753 7.965 10.296 1.00 94.94 159 THR A C 1
ATOM 1281 O O . THR A 1 159 ? -18.740 8.608 10.635 1.00 94.94 159 THR A O 1
ATOM 1284 N N . GLU A 1 160 ? -17.381 6.847 10.932 1.00 94.75 160 GLU A N 1
ATOM 1285 C CA . GLU A 1 160 ? -18.073 6.384 12.147 1.00 94.75 160 GLU A CA 1
ATOM 1286 C C . GLU A 1 160 ? -17.795 7.301 13.343 1.00 94.75 160 GLU A C 1
ATOM 1288 O O . GLU A 1 160 ? -18.657 7.470 14.202 1.00 94.75 160 GLU A O 1
ATOM 1293 N N . ASN A 1 161 ? -16.591 7.886 13.397 1.00 91.12 161 ASN A N 1
ATOM 1294 C CA . ASN A 1 161 ? -16.147 8.799 14.450 1.00 91.12 161 ASN A CA 1
ATOM 1295 C C . ASN A 1 161 ? -16.405 8.268 15.880 1.00 91.12 161 ASN A C 1
ATOM 1297 O O . ASN A 1 161 ? -16.796 9.009 16.784 1.00 91.12 161 ASN A O 1
ATOM 1301 N N . ASP A 1 162 ? -16.186 6.965 16.083 1.00 92.62 162 ASP A N 1
ATOM 1302 C CA . ASP A 1 162 ? -16.432 6.264 17.346 1.00 92.62 162 ASP A CA 1
ATOM 1303 C C . ASP A 1 162 ? -15.107 5.885 18.050 1.00 92.62 162 ASP A C 1
ATOM 1305 O O . ASP A 1 162 ? -14.348 5.043 17.549 1.00 92.62 162 ASP A O 1
ATOM 1309 N N . PRO A 1 163 ? -14.807 6.473 19.228 1.00 92.50 163 PRO A N 1
ATOM 1310 C CA . PRO A 1 163 ? -13.666 6.098 20.064 1.00 92.50 163 PRO A CA 1
ATOM 1311 C C . PRO A 1 163 ? -13.587 4.625 20.453 1.00 92.50 163 PRO A C 1
ATOM 1313 O O . PRO A 1 163 ? -12.479 4.086 20.528 1.00 92.50 163 PRO A O 1
ATOM 1316 N N . GLU A 1 164 ? -14.719 3.960 20.690 1.00 93.81 164 GLU A N 1
ATOM 1317 C CA . GLU A 1 164 ? -14.720 2.543 21.055 1.00 93.81 164 GLU A CA 1
ATOM 1318 C C . GLU A 1 164 ? -14.327 1.667 19.866 1.00 93.81 164 GLU A C 1
ATOM 1320 O O . GLU A 1 164 ? -13.531 0.736 20.017 1.00 93.81 164 GLU A O 1
ATOM 1325 N N . LEU A 1 165 ? -14.824 1.986 18.669 1.00 95.38 165 LEU A N 1
ATOM 1326 C CA . LEU A 1 165 ? -14.441 1.303 17.436 1.00 95.38 165 LEU A CA 1
ATOM 1327 C C . LEU A 1 165 ? -12.937 1.441 17.150 1.00 95.38 165 LEU A C 1
ATOM 1329 O O . LEU A 1 165 ? -12.272 0.449 16.836 1.00 95.38 165 LEU A O 1
ATOM 1333 N N . ALA A 1 166 ? -12.378 2.645 17.301 1.00 94.38 166 ALA A N 1
ATOM 1334 C CA . ALA A 1 166 ? -10.948 2.884 17.105 1.00 94.38 166 ALA A CA 1
ATOM 1335 C C . ALA A 1 166 ? -10.078 2.110 18.118 1.00 94.38 166 ALA A C 1
ATOM 1337 O O . ALA A 1 166 ? -9.038 1.548 17.754 1.00 94.38 166 ALA A O 1
ATOM 1338 N N . ASP A 1 167 ? -10.508 2.024 19.381 1.00 94.19 167 ASP A N 1
ATOM 1339 C CA . ASP A 1 167 ? -9.827 1.227 20.408 1.00 94.19 167 ASP A CA 1
ATOM 1340 C C . ASP A 1 167 ? -9.908 -0.282 20.112 1.00 94.19 167 ASP A C 1
ATOM 1342 O O . ASP A 1 167 ? -8.894 -0.986 20.191 1.00 94.19 167 ASP A O 1
ATOM 1346 N N . LYS A 1 168 ? -11.072 -0.781 19.669 1.00 95.69 168 LYS A N 1
ATOM 1347 C CA . LYS A 1 168 ? -11.238 -2.169 19.207 1.00 95.69 168 LYS A CA 1
ATOM 1348 C C . LYS A 1 168 ? -10.301 -2.484 18.041 1.00 95.69 168 LYS A C 1
ATOM 1350 O O . LYS A 1 168 ? -9.616 -3.507 18.088 1.00 95.69 168 LYS A O 1
ATOM 1355 N N . PHE A 1 169 ? -10.211 -1.609 17.035 1.00 96.12 169 PHE A N 1
ATOM 1356 C CA . PHE A 1 169 ? -9.281 -1.762 15.909 1.00 96.12 169 PHE A CA 1
ATOM 1357 C C . PHE A 1 169 ? -7.832 -1.918 16.389 1.00 96.12 169 PHE A C 1
ATOM 1359 O O . PHE A 1 169 ? -7.139 -2.868 16.008 1.00 96.12 169 PHE A O 1
ATOM 1366 N N . TYR A 1 170 ? -7.389 -1.035 17.289 1.00 94.75 170 TYR A N 1
ATOM 1367 C CA . TYR A 1 170 ? -6.046 -1.093 17.859 1.00 94.75 170 TYR A CA 1
ATOM 1368 C C . TYR A 1 170 ? -5.806 -2.393 18.643 1.00 94.75 170 TYR A C 1
ATOM 1370 O O . TYR A 1 170 ? -4.833 -3.111 18.382 1.00 94.75 170 TYR A O 1
ATOM 1378 N N . LYS A 1 171 ? -6.702 -2.741 19.574 1.00 95.75 171 LYS A N 1
ATOM 1379 C CA . LYS A 1 171 ? -6.595 -3.944 20.416 1.00 95.75 171 LYS A CA 1
ATOM 1380 C C . LYS A 1 171 ? -6.625 -5.236 19.597 1.00 95.75 171 LYS A C 1
ATOM 1382 O O . LYS A 1 171 ? -5.916 -6.189 19.922 1.00 95.75 171 LYS A O 1
ATOM 1387 N N . HIS A 1 172 ? -7.377 -5.268 18.499 1.00 96.62 172 HIS A N 1
ATOM 1388 C CA . HIS A 1 172 ? -7.488 -6.434 17.622 1.00 96.62 172 HIS A CA 1
ATOM 1389 C C . HIS A 1 172 ? -6.168 -6.810 16.925 1.00 96.62 172 HIS A C 1
ATOM 1391 O O . HIS A 1 172 ? -5.961 -7.973 16.565 1.00 96.62 172 HIS A O 1
ATOM 1397 N N . SER A 1 173 ? -5.212 -5.877 16.817 1.00 94.69 173 SER A N 1
ATOM 1398 C CA . SER A 1 173 ? -3.866 -6.148 16.282 1.00 94.69 173 SER A CA 1
ATOM 1399 C C . SER A 1 173 ? -3.134 -7.298 16.998 1.00 94.69 173 SER A C 1
ATOM 1401 O O . SER A 1 173 ? -2.284 -7.966 16.393 1.00 94.69 173 SER A O 1
ATOM 1403 N N . ILE A 1 174 ? -3.517 -7.606 18.247 1.00 96.12 174 ILE A N 1
ATOM 1404 C CA . ILE A 1 174 ? -3.005 -8.744 19.018 1.00 96.12 174 ILE A CA 1
ATOM 1405 C C . ILE A 1 174 ? -3.144 -10.075 18.276 1.00 96.12 174 ILE A C 1
ATOM 1407 O O . ILE A 1 174 ? -2.269 -10.937 18.381 1.00 96.12 174 ILE A O 1
ATOM 1411 N N . ARG A 1 175 ? -4.214 -10.238 17.484 1.00 95.19 175 ARG A N 1
ATOM 1412 C CA . ARG A 1 175 ? -4.497 -11.458 16.725 1.00 95.19 175 ARG A CA 1
ATOM 1413 C C . ARG A 1 175 ? -3.348 -11.773 15.776 1.00 95.19 175 ARG A C 1
ATOM 1415 O O . ARG A 1 175 ? -2.835 -12.892 15.741 1.00 95.19 175 ARG A O 1
ATOM 1422 N N . ASN A 1 176 ? -2.902 -10.755 15.046 1.00 93.31 176 ASN A N 1
ATOM 1423 C CA . ASN A 1 176 ? -1.811 -10.879 14.088 1.00 93.31 176 ASN A CA 1
ATOM 1424 C C . ASN A 1 176 ? -0.484 -11.157 14.800 1.00 93.31 176 ASN A C 1
ATOM 1426 O O . ASN A 1 176 ? 0.291 -11.995 14.341 1.00 93.31 176 ASN A O 1
ATOM 1430 N N . SER A 1 177 ? -0.238 -10.513 15.943 1.00 94.75 177 SER A N 1
ATOM 1431 C CA . SER A 1 177 ? 0.943 -10.777 16.775 1.00 94.75 177 SER A CA 1
ATOM 1432 C C . SER A 1 177 ? 0.982 -12.225 17.273 1.00 94.75 177 SER A C 1
ATOM 1434 O O . SER A 1 177 ? 2.010 -12.889 17.135 1.00 94.75 177 SER A O 1
ATOM 1436 N N . LYS A 1 178 ? -0.147 -12.755 17.763 1.00 94.94 178 LYS A N 1
ATOM 1437 C CA . LYS A 1 178 ? -0.274 -14.151 18.210 1.00 94.94 178 LYS A CA 1
ATOM 1438 C C . LYS A 1 178 ? 0.013 -15.141 17.081 1.00 94.94 178 LYS A C 1
ATOM 1440 O O . LYS A 1 178 ? 0.822 -16.049 17.265 1.00 94.94 178 LYS A O 1
ATOM 1445 N N . ASN A 1 179 ? -0.570 -14.933 15.900 1.00 93.00 179 ASN A N 1
ATOM 1446 C CA . ASN A 1 179 ? -0.346 -15.803 14.739 1.00 93.00 179 ASN A CA 1
ATOM 1447 C C . ASN A 1 179 ? 1.123 -15.798 14.282 1.00 93.00 179 ASN A C 1
ATOM 1449 O O . ASN A 1 179 ? 1.697 -16.858 14.016 1.00 93.00 179 ASN A O 1
ATOM 1453 N N . LYS A 1 180 ? 1.761 -14.619 14.244 1.00 94.56 180 LYS A N 1
ATOM 1454 C CA . LYS A 1 180 ? 3.180 -14.473 13.880 1.00 94.56 180 LYS 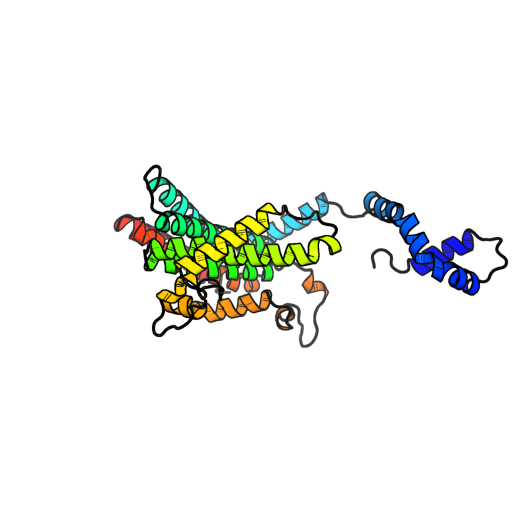A CA 1
ATOM 1455 C C . LYS A 1 180 ? 4.097 -15.193 14.866 1.00 94.56 180 LYS A C 1
ATOM 1457 O O . LYS A 1 180 ? 4.972 -15.943 14.439 1.00 94.56 180 LYS A O 1
ATOM 1462 N N . VAL A 1 181 ? 3.881 -15.007 16.169 1.00 95.81 181 VAL A N 1
ATOM 1463 C CA . VAL A 1 181 ? 4.699 -15.649 17.209 1.00 95.81 181 VAL A CA 1
ATOM 1464 C C . VAL A 1 181 ? 4.509 -17.164 17.214 1.00 95.81 181 VAL A C 1
ATOM 1466 O O . VAL A 1 181 ? 5.499 -17.893 17.257 1.00 95.81 181 VAL A O 1
ATOM 1469 N N . ALA A 1 182 ? 3.275 -17.655 17.080 1.00 94.75 182 ALA A N 1
ATOM 1470 C CA . ALA A 1 182 ? 3.005 -19.089 16.979 1.00 94.75 182 ALA A CA 1
ATOM 1471 C C . ALA A 1 182 ? 3.721 -19.723 15.773 1.00 94.75 182 ALA A C 1
ATOM 1473 O O . ALA A 1 182 ? 4.369 -20.764 15.911 1.00 94.75 182 ALA A O 1
ATOM 1474 N N . SER A 1 183 ? 3.664 -19.068 14.608 1.00 96.19 183 SER A N 1
ATOM 1475 C CA . SER A 1 183 ? 4.376 -19.512 13.406 1.00 96.19 183 SER A CA 1
ATOM 1476 C C . SER A 1 183 ? 5.895 -19.495 13.609 1.00 96.19 183 SER A C 1
ATOM 1478 O O . SER A 1 183 ? 6.563 -20.508 13.400 1.00 96.19 183 SER A O 1
ATOM 1480 N N . PHE A 1 184 ? 6.455 -18.393 14.118 1.00 96.56 184 PHE A N 1
ATOM 1481 C CA . PHE A 1 184 ? 7.888 -18.299 14.398 1.00 96.56 184 PHE A CA 1
ATOM 1482 C C . PHE A 1 184 ? 8.357 -19.405 15.353 1.00 96.56 184 PHE A C 1
ATOM 1484 O O . PHE A 1 184 ? 9.310 -20.123 15.054 1.00 96.56 184 PHE A O 1
ATOM 1491 N N . ASN A 1 185 ? 7.652 -19.611 16.467 1.00 95.25 185 ASN A N 1
ATOM 1492 C CA . ASN A 1 185 ? 7.990 -20.629 17.462 1.00 95.25 185 ASN A CA 1
ATOM 1493 C C . ASN A 1 185 ? 7.965 -22.059 16.893 1.00 95.25 185 ASN A C 1
ATOM 1495 O O . ASN A 1 185 ? 8.715 -22.915 17.366 1.00 95.25 185 ASN A O 1
ATOM 1499 N N . LYS A 1 186 ? 7.157 -22.319 15.858 1.00 96.88 186 LYS A N 1
ATOM 1500 C CA . LYS A 1 186 ? 7.127 -23.604 15.143 1.00 96.88 186 LYS A CA 1
ATOM 1501 C C . LYS A 1 186 ? 8.352 -23.812 14.244 1.00 96.88 186 LYS A C 1
ATOM 1503 O O . LYS A 1 186 ? 8.782 -24.951 14.061 1.00 96.88 186 LYS A O 1
ATOM 1508 N N . HIS A 1 187 ? 8.915 -22.739 13.687 1.00 97.25 187 HIS A N 1
ATOM 1509 C CA . HIS A 1 187 ? 9.901 -22.819 12.604 1.00 97.25 187 HIS A CA 1
ATOM 1510 C C . HIS A 1 187 ? 11.319 -22.360 12.975 1.00 97.25 187 HIS A C 1
ATOM 1512 O O . HIS A 1 187 ? 12.263 -22.776 12.306 1.00 97.25 187 HIS A O 1
ATOM 1518 N N . TYR A 1 188 ? 11.509 -21.589 14.052 1.00 97.44 188 TYR A N 1
ATOM 1519 C CA . TYR A 1 188 ? 12.787 -20.928 14.361 1.00 97.44 188 TYR A CA 1
ATOM 1520 C C . TYR A 1 188 ? 13.994 -21.880 14.395 1.00 97.44 188 TYR A C 1
ATOM 1522 O O . TYR A 1 188 ? 15.049 -21.532 13.877 1.00 97.44 188 TYR A O 1
ATOM 1530 N N . LYS A 1 189 ? 13.831 -23.098 14.940 1.00 97.00 189 LYS A N 1
ATOM 1531 C CA . LYS A 1 189 ? 14.908 -24.104 14.993 1.00 97.00 189 LYS A CA 1
ATOM 1532 C C . LYS A 1 189 ? 15.362 -24.530 13.600 1.00 97.00 189 LYS A C 1
ATOM 1534 O O . LYS A 1 189 ? 16.555 -24.647 13.367 1.00 97.00 189 LYS A O 1
ATOM 1539 N N . LYS A 1 190 ? 14.410 -24.756 12.687 1.00 96.69 190 LYS A N 1
ATOM 1540 C CA . LYS A 1 190 ? 14.699 -25.157 11.302 1.00 96.69 190 LYS A CA 1
ATOM 1541 C C . LYS A 1 190 ? 15.336 -24.021 10.504 1.00 96.69 190 LYS A C 1
ATOM 1543 O O . LYS A 1 190 ? 16.117 -24.287 9.607 1.00 96.69 190 LYS A O 1
ATOM 1548 N N . LEU A 1 191 ? 15.005 -22.776 10.845 1.00 95.62 191 LEU A N 1
ATOM 1549 C CA . LEU A 1 191 ? 15.581 -21.575 10.238 1.00 95.62 191 LEU A CA 1
ATOM 1550 C C . LEU A 1 191 ? 16.943 -21.180 10.840 1.00 95.62 191 LEU A C 1
ATOM 1552 O O . LEU A 1 191 ? 17.520 -20.190 10.411 1.00 95.62 191 LEU A O 1
ATOM 1556 N N . GLY A 1 192 ? 17.439 -21.889 11.863 1.00 95.44 192 GLY A N 1
ATOM 1557 C CA . GLY A 1 192 ? 18.680 -21.521 12.556 1.00 95.44 192 GLY A CA 1
ATOM 1558 C C . GLY A 1 192 ? 18.588 -20.221 13.369 1.00 95.44 192 GLY A C 1
ATOM 1559 O O . GLY A 1 192 ? 19.604 -19.660 13.772 1.00 95.44 192 GLY A O 1
ATOM 1560 N N . PHE A 1 193 ? 17.380 -19.715 13.628 1.00 96.56 193 PHE A N 1
ATOM 1561 C CA . PHE A 1 193 ? 17.175 -18.468 14.365 1.00 96.56 193 PHE A CA 1
ATOM 1562 C C . PHE A 1 193 ? 17.177 -18.693 15.880 1.00 96.56 193 PHE A C 1
ATOM 1564 O O . PHE A 1 193 ? 16.969 -19.799 16.378 1.00 96.56 193 PHE A O 1
ATOM 1571 N N . LYS A 1 194 ? 17.390 -17.622 16.653 1.00 96.44 194 LYS A N 1
ATOM 1572 C CA . LYS A 1 194 ? 17.278 -17.668 18.120 1.00 96.44 194 LYS A CA 1
ATOM 1573 C C . LYS A 1 194 ? 15.810 -17.743 18.544 1.00 96.44 194 LYS A C 1
ATOM 1575 O O . LYS A 1 194 ? 14.945 -17.120 17.934 1.00 96.44 194 LYS A O 1
ATOM 1580 N N . LYS A 1 195 ? 15.529 -18.483 19.622 1.00 96.31 195 LYS A N 1
ATOM 1581 C CA . LYS A 1 195 ? 14.178 -18.558 20.201 1.00 96.31 195 LYS A CA 1
ATOM 1582 C C . LYS A 1 195 ? 13.749 -17.191 20.749 1.00 96.31 195 LYS A C 1
ATOM 1584 O O . LYS A 1 195 ? 14.564 -16.491 21.348 1.00 96.31 195 LYS A O 1
ATOM 1589 N N . LEU A 1 196 ? 12.462 -16.864 20.629 1.00 94.94 196 LEU A N 1
ATOM 1590 C CA . LEU A 1 196 ? 11.868 -15.730 21.339 1.00 94.94 196 LEU A CA 1
ATOM 1591 C C . LEU A 1 196 ? 11.854 -15.949 22.869 1.00 94.94 196 LEU A C 1
ATOM 1593 O O . LEU A 1 196 ? 11.796 -17.095 23.337 1.00 94.94 196 LEU A O 1
ATOM 1597 N N . PRO A 1 197 ? 11.875 -14.870 23.674 1.00 95.62 197 PRO A N 1
ATOM 1598 C CA . PRO A 1 197 ? 11.706 -14.957 25.121 1.00 95.62 197 PRO A CA 1
ATOM 1599 C C . PRO A 1 197 ? 10.357 -15.573 25.517 1.00 95.62 197 PRO A C 1
ATOM 1601 O O . PRO A 1 197 ? 9.320 -15.232 24.953 1.00 95.62 197 PRO A O 1
ATOM 1604 N N . LYS A 1 198 ? 10.337 -16.410 26.567 1.00 92.88 198 LYS A N 1
ATOM 1605 C CA . LYS A 1 198 ? 9.085 -16.984 27.111 1.00 92.88 198 LYS A CA 1
ATOM 1606 C C . LYS A 1 198 ? 8.076 -15.913 27.556 1.00 92.88 198 LYS A C 1
ATOM 1608 O O . LYS A 1 198 ? 6.875 -16.160 27.544 1.00 92.88 198 LYS A O 1
ATOM 1613 N N . SER A 1 199 ? 8.555 -14.733 27.956 1.00 95.19 199 SER A N 1
ATOM 1614 C CA . SER A 1 199 ? 7.707 -13.604 28.351 1.00 95.19 199 SER A CA 1
ATOM 1615 C C . SER A 1 199 ? 6.826 -13.092 27.209 1.00 95.19 199 SER A C 1
ATOM 1617 O O . SER A 1 199 ? 5.740 -12.586 27.481 1.00 95.19 199 SER A O 1
ATOM 1619 N N . THR A 1 200 ? 7.249 -13.256 25.950 1.00 94.94 200 THR A N 1
ATOM 1620 C CA . THR A 1 200 ? 6.457 -12.880 24.774 1.00 94.94 200 THR A CA 1
ATOM 1621 C C . THR A 1 200 ? 5.169 -13.697 24.703 1.00 94.94 200 THR A C 1
ATOM 1623 O O . THR A 1 200 ? 4.091 -13.113 24.623 1.00 94.94 200 THR A O 1
ATOM 1626 N N . ASP A 1 201 ? 5.261 -15.024 24.818 1.00 93.38 201 ASP A N 1
ATOM 1627 C CA . ASP A 1 201 ? 4.092 -15.913 24.771 1.00 93.38 201 ASP A CA 1
ATOM 1628 C C . ASP A 1 201 ? 3.134 -15.643 25.940 1.00 93.38 201 ASP A C 1
ATOM 1630 O O . ASP A 1 201 ? 1.927 -15.514 25.745 1.00 93.38 201 ASP A O 1
ATOM 1634 N N . ILE A 1 202 ? 3.677 -15.484 27.154 1.00 95.12 202 ILE A N 1
ATOM 1635 C CA . ILE A 1 202 ? 2.886 -15.213 28.366 1.00 95.12 202 ILE A CA 1
ATOM 1636 C C . ILE A 1 202 ? 2.110 -13.897 28.233 1.00 95.12 202 ILE A C 1
ATOM 1638 O O . ILE A 1 202 ? 0.931 -13.835 28.586 1.00 95.12 202 ILE A O 1
ATOM 1642 N N . LYS A 1 203 ? 2.758 -12.843 27.720 1.00 96.00 203 LYS A N 1
ATOM 1643 C CA . LYS A 1 203 ? 2.121 -11.540 27.510 1.00 96.00 203 LYS A CA 1
ATOM 1644 C C . LYS A 1 203 ? 0.978 -11.642 26.498 1.00 96.00 203 LYS A C 1
ATOM 1646 O O . LYS A 1 203 ? -0.127 -11.196 26.797 1.00 96.00 203 LYS A O 1
ATOM 1651 N N . LEU A 1 204 ? 1.231 -12.262 25.343 1.00 95.56 204 LEU A N 1
ATOM 1652 C CA . LEU A 1 204 ? 0.235 -12.402 24.278 1.00 95.56 204 LEU A CA 1
ATOM 1653 C C . LEU A 1 204 ? -0.972 -13.232 24.721 1.00 95.56 204 LEU A C 1
ATOM 1655 O O . LEU A 1 204 ? -2.103 -12.886 24.382 1.00 95.56 204 LEU A O 1
ATOM 1659 N N . GLU A 1 205 ? -0.754 -14.302 25.487 1.00 95.50 205 GLU A N 1
ATOM 1660 C CA . GLU A 1 205 ? -1.853 -15.131 25.984 1.00 95.50 205 GLU A CA 1
ATOM 1661 C C . GLU A 1 205 ? -2.706 -14.372 27.003 1.00 95.50 205 GLU A C 1
ATOM 1663 O O . GLU A 1 205 ? -3.930 -14.364 26.894 1.00 95.50 205 GLU A O 1
ATOM 1668 N N . LYS A 1 206 ? -2.075 -13.640 27.931 1.00 96.62 206 LYS A N 1
ATOM 1669 C CA . LYS A 1 206 ? -2.793 -12.800 28.898 1.00 96.62 206 LYS A CA 1
ATOM 1670 C C . LYS A 1 206 ? -3.646 -11.730 28.208 1.00 96.62 206 LYS A C 1
ATOM 1672 O O . LYS A 1 206 ? -4.804 -11.548 28.575 1.00 96.62 206 LYS A O 1
ATOM 1677 N N . GLU A 1 207 ? -3.085 -11.027 27.226 1.00 96.25 207 GLU A N 1
ATOM 1678 C CA . GLU A 1 207 ? -3.804 -10.000 26.459 1.00 96.25 207 GLU A CA 1
ATOM 1679 C C . GLU A 1 207 ? -4.952 -10.613 25.646 1.00 96.25 207 GLU A C 1
ATOM 1681 O O . GLU A 1 207 ? -6.068 -10.099 25.668 1.00 96.25 207 GLU A O 1
ATOM 1686 N N . THR A 1 208 ? -4.717 -11.764 25.009 1.00 95.69 208 THR A N 1
ATOM 1687 C CA . THR A 1 208 ? -5.741 -12.499 24.251 1.00 95.69 208 THR A CA 1
ATOM 1688 C C . THR A 1 208 ? -6.925 -12.903 25.130 1.00 95.69 208 THR A C 1
ATOM 1690 O O . THR A 1 208 ? -8.074 -12.667 24.760 1.00 95.69 208 THR A O 1
ATOM 1693 N N . GLU A 1 209 ? -6.667 -13.503 26.294 1.00 96.06 209 GLU A N 1
ATOM 1694 C CA . GLU A 1 209 ? -7.732 -13.941 27.202 1.00 96.06 209 GLU A CA 1
ATOM 1695 C C . GLU A 1 209 ? -8.479 -12.756 27.828 1.00 96.06 209 GLU A C 1
ATOM 1697 O O . GLU A 1 209 ? -9.699 -12.820 27.989 1.00 96.06 209 GLU A O 1
ATOM 1702 N N . SER A 1 210 ? -7.787 -11.642 28.097 1.00 96.81 210 SER A N 1
ATOM 1703 C CA . SER A 1 210 ? -8.432 -10.394 28.526 1.00 96.81 210 SER A CA 1
ATOM 1704 C C . SER A 1 210 ? -9.432 -9.894 27.482 1.00 96.81 210 SER A C 1
ATOM 1706 O O . SER A 1 210 ? -10.581 -9.620 27.816 1.00 96.81 210 SER A O 1
ATOM 1708 N N . LEU A 1 211 ? -9.028 -9.843 26.211 1.00 96.75 211 LEU A N 1
ATOM 1709 C CA . LEU A 1 211 ? -9.874 -9.340 25.126 1.00 96.75 211 LEU A CA 1
ATOM 1710 C C . LEU A 1 211 ? -11.056 -10.263 24.825 1.00 96.75 211 LEU A C 1
ATOM 1712 O O . LEU A 1 211 ? -12.156 -9.780 24.581 1.00 96.75 211 LEU A O 1
ATOM 1716 N N . LYS A 1 212 ? -10.876 -11.586 24.912 1.00 95.31 212 LYS A N 1
ATOM 1717 C CA . LYS A 1 212 ? -11.995 -12.538 24.796 1.00 95.31 212 LYS A CA 1
ATOM 1718 C C . LYS A 1 212 ? -13.011 -12.390 25.926 1.00 95.31 212 LYS A C 1
ATOM 1720 O O . LYS A 1 212 ? -14.190 -12.667 25.716 1.00 95.31 212 LYS A O 1
ATOM 1725 N N . LYS A 1 213 ? -12.564 -12.012 27.128 1.00 96.50 213 LYS A N 1
ATOM 1726 C CA . LYS A 1 213 ? -13.451 -11.750 28.266 1.00 96.50 213 LYS A CA 1
ATOM 1727 C C . LYS A 1 213 ? -14.201 -10.426 28.100 1.00 96.50 213 LYS A C 1
ATOM 1729 O O . LYS A 1 213 ? -15.365 -10.362 28.473 1.00 96.50 213 LYS A O 1
ATOM 1734 N N . GLU A 1 214 ? -13.538 -9.408 27.557 1.00 96.12 214 GLU A N 1
ATOM 1735 C CA . GLU A 1 214 ? -14.085 -8.060 27.350 1.00 96.12 214 GLU A CA 1
ATOM 1736 C C . GLU A 1 214 ? -15.066 -7.999 26.168 1.00 96.12 214 GLU A C 1
ATOM 1738 O O . GLU A 1 214 ? -16.181 -7.516 26.331 1.00 96.12 214 GLU A O 1
ATOM 1743 N N . TYR A 1 215 ? -14.694 -8.550 25.008 1.00 94.25 215 TYR A N 1
ATOM 1744 C CA . TYR A 1 215 ? -15.447 -8.422 23.749 1.00 94.25 215 TYR A CA 1
ATOM 1745 C C . TYR A 1 215 ? -16.077 -9.730 23.250 1.00 94.25 215 TYR A C 1
ATOM 1747 O O . TYR A 1 215 ? -16.724 -9.768 22.207 1.00 94.25 215 TYR A O 1
ATOM 1755 N N . GLY A 1 216 ? -15.890 -10.829 23.981 1.00 93.25 216 GLY A N 1
ATOM 1756 C CA . GLY A 1 216 ? -16.374 -12.150 23.593 1.00 93.25 216 GLY A CA 1
ATOM 1757 C C . GLY A 1 216 ? -15.391 -12.944 22.727 1.00 93.25 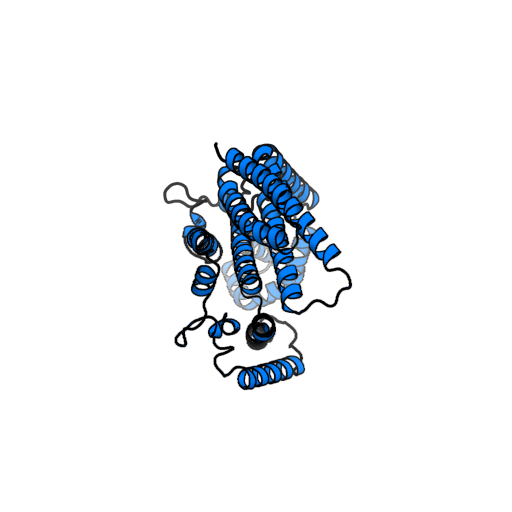216 GLY A C 1
ATOM 1758 O O . GLY A 1 216 ? -14.417 -12.435 22.172 1.00 93.25 216 GLY A O 1
ATOM 1759 N N . LYS A 1 217 ? -15.648 -14.254 22.614 1.00 89.62 217 LYS A N 1
ATOM 1760 C CA . LYS A 1 217 ? -14.751 -15.208 21.932 1.00 89.62 217 LYS A CA 1
ATOM 1761 C C . LYS A 1 217 ? -14.586 -14.927 20.438 1.00 89.62 217 LYS A C 1
ATOM 1763 O O . LYS A 1 217 ? -13.537 -15.244 19.879 1.00 89.62 217 LYS A O 1
ATOM 1768 N N . ASP A 1 218 ? -15.598 -14.331 19.820 1.00 90.69 218 ASP A N 1
ATOM 1769 C CA . ASP A 1 218 ? -15.621 -14.074 18.385 1.00 90.69 218 ASP A CA 1
ATOM 1770 C C . ASP A 1 218 ? -14.767 -12.871 17.973 1.00 90.69 218 ASP A C 1
ATOM 1772 O O . ASP A 1 218 ? -14.387 -12.792 16.807 1.00 90.69 218 ASP A O 1
ATOM 1776 N N . PHE A 1 219 ? -14.404 -11.988 18.910 1.00 95.25 219 PHE A N 1
ATOM 1777 C CA . PHE A 1 219 ? -13.659 -10.759 18.622 1.00 95.25 219 PHE A CA 1
ATOM 1778 C C . PHE A 1 219 ? -12.363 -11.019 17.847 1.00 95.25 219 PHE A C 1
ATOM 1780 O O . PHE A 1 219 ? -12.033 -10.273 16.940 1.00 95.25 219 PHE A O 1
ATOM 1787 N N . LEU A 1 220 ? -11.652 -12.110 18.160 1.00 95.31 220 LEU A N 1
ATOM 1788 C CA . LEU A 1 220 ? -10.390 -12.491 17.505 1.00 95.31 220 LEU A CA 1
ATOM 1789 C C . LEU A 1 220 ? -10.559 -13.626 16.476 1.00 95.31 220 LEU A C 1
ATOM 1791 O O . LEU A 1 220 ? -9.566 -14.187 16.005 1.00 95.31 220 LEU A O 1
ATOM 1795 N N . SER A 1 221 ? -11.798 -14.019 16.164 1.00 91.88 221 SER A N 1
ATOM 1796 C CA . SER A 1 221 ? -12.090 -15.185 15.314 1.00 91.88 221 SER A CA 1
ATOM 1797 C C . SER A 1 221 ? -11.787 -14.946 13.834 1.00 91.88 221 SER A C 1
ATOM 1799 O O . SER A 1 221 ? -11.411 -15.879 13.126 1.00 91.88 221 SER A O 1
ATOM 1801 N N . ASN A 1 222 ? -11.895 -13.701 13.370 1.00 92.94 222 ASN A N 1
ATOM 1802 C CA . ASN A 1 222 ? -11.699 -13.311 11.976 1.00 92.94 222 ASN A CA 1
ATOM 1803 C C . ASN A 1 222 ? -10.811 -12.054 11.872 1.00 92.94 222 ASN A C 1
ATOM 1805 O O . ASN A 1 222 ? -10.419 -11.490 12.888 1.00 92.94 222 ASN A O 1
ATOM 1809 N N . ASP A 1 223 ? -10.424 -11.651 10.659 1.00 94.75 223 ASP A N 1
ATOM 1810 C CA . ASP A 1 223 ? -9.486 -10.532 10.451 1.00 94.75 223 ASP A CA 1
ATOM 1811 C C . ASP A 1 223 ? -10.092 -9.150 10.771 1.00 94.75 223 ASP A C 1
ATOM 1813 O O . ASP A 1 223 ? -9.352 -8.205 11.049 1.00 94.75 223 ASP A O 1
ATOM 1817 N N . PHE A 1 224 ? -11.422 -9.048 10.791 1.00 96.25 224 PHE A N 1
ATOM 1818 C CA . PHE A 1 224 ? -12.185 -7.813 10.966 1.00 96.25 224 PHE A CA 1
ATOM 1819 C C . PHE A 1 224 ? -13.130 -7.856 12.174 1.00 96.25 224 PHE A C 1
ATOM 1821 O O . PHE A 1 224 ? -14.006 -7.006 12.281 1.00 96.25 224 PHE A O 1
ATOM 1828 N N . GLY A 1 225 ? -12.947 -8.796 13.111 1.00 95.75 225 GLY A N 1
ATOM 1829 C CA . GLY A 1 225 ? -13.883 -9.019 14.224 1.00 95.75 225 GLY A CA 1
ATOM 1830 C C . GLY A 1 225 ? -14.085 -7.807 15.140 1.00 95.75 225 GLY A C 1
ATOM 1831 O O . GLY A 1 225 ? -15.092 -7.713 15.833 1.00 95.75 225 GLY A O 1
ATOM 1832 N N . TRP A 1 226 ? -13.171 -6.837 15.093 1.00 96.44 226 TRP A N 1
ATOM 1833 C CA . TRP A 1 226 ? -13.300 -5.539 15.756 1.00 96.44 226 TRP A CA 1
ATOM 1834 C C . TRP A 1 226 ? -14.430 -4.651 15.221 1.00 96.44 226 TRP A C 1
ATOM 1836 O O . TRP A 1 226 ? -14.857 -3.745 15.931 1.00 96.44 226 TRP A O 1
ATOM 1846 N N . ALA A 1 227 ? -14.902 -4.913 14.003 1.00 96.75 227 ALA A N 1
ATOM 1847 C CA . ALA A 1 227 ? -15.958 -4.174 13.321 1.00 96.75 227 ALA A CA 1
ATOM 1848 C C . ALA A 1 227 ? -17.281 -4.961 13.234 1.00 96.75 227 ALA A C 1
ATOM 1850 O O . ALA A 1 227 ? -18.210 -4.495 12.581 1.00 96.75 227 ALA A O 1
ATOM 1851 N N . ASP A 1 228 ? -17.385 -6.144 13.862 1.00 95.44 228 ASP A N 1
ATOM 1852 C CA . ASP A 1 228 ? -18.595 -6.988 13.819 1.00 95.44 228 ASP A CA 1
ATOM 1853 C C . ASP A 1 228 ? -19.855 -6.207 14.251 1.00 95.44 228 ASP A C 1
ATOM 1855 O O . ASP A 1 228 ? -20.914 -6.366 13.648 1.00 95.44 228 ASP A O 1
ATOM 1859 N N . ASP A 1 229 ? -19.728 -5.318 15.243 1.00 93.56 229 ASP A N 1
ATOM 1860 C CA . ASP A 1 229 ? -20.843 -4.536 15.801 1.00 93.56 229 ASP A CA 1
ATOM 1861 C C . ASP A 1 229 ? -21.453 -3.530 14.808 1.00 93.56 229 ASP A C 1
ATOM 1863 O O . ASP A 1 229 ? -22.575 -3.066 15.009 1.00 93.56 229 ASP A O 1
ATOM 1867 N N . LEU A 1 230 ? -20.750 -3.212 13.715 1.00 95.44 230 LEU A N 1
ATOM 1868 C CA . LEU A 1 230 ? -21.252 -2.313 12.674 1.00 95.44 230 LEU A CA 1
ATOM 1869 C C . LEU A 1 230 ? -22.291 -2.981 11.763 1.00 95.44 230 LEU A C 1
ATOM 1871 O O . LEU A 1 230 ? -22.980 -2.285 11.011 1.00 95.44 230 LEU A O 1
ATOM 1875 N N . PHE A 1 231 ? -22.410 -4.312 11.799 1.00 94.00 231 PHE A N 1
ATOM 1876 C CA . PHE A 1 231 ? -23.239 -5.070 10.866 1.00 94.00 231 PHE A CA 1
ATOM 1877 C C . PHE A 1 231 ? -24.411 -5.769 11.576 1.00 94.00 231 PHE A C 1
ATOM 1879 O O . PHE A 1 231 ? -24.232 -6.441 12.596 1.00 94.00 231 PHE A O 1
ATOM 1886 N N . PRO A 1 232 ? -25.645 -5.644 11.052 1.00 88.00 232 PRO A N 1
ATOM 1887 C CA . PRO A 1 232 ? -26.826 -6.199 11.702 1.00 88.00 232 PRO A CA 1
ATOM 1888 C C . PRO A 1 232 ? -26.853 -7.736 11.663 1.00 88.00 232 PRO A C 1
ATOM 1890 O O . PRO A 1 232 ? -26.217 -8.393 10.841 1.00 88.00 232 PRO A O 1
ATOM 1893 N N . GLY A 1 233 ? -27.654 -8.339 12.548 1.00 83.44 233 GLY A N 1
ATOM 1894 C CA . GLY A 1 233 ? -28.029 -9.755 12.435 1.00 83.44 233 GLY A CA 1
ATOM 1895 C C . GLY A 1 233 ? -26.918 -10.772 12.730 1.00 83.44 233 GLY A C 1
ATOM 1896 O O . GLY A 1 233 ? -27.005 -11.902 12.256 1.00 83.44 233 GLY A O 1
ATOM 1897 N N . LYS A 1 234 ? -25.898 -10.407 13.523 1.00 79.62 234 LYS A N 1
ATOM 1898 C CA . LYS A 1 234 ? -24.701 -11.234 13.807 1.00 79.62 234 LYS A CA 1
ATOM 1899 C C . LYS A 1 234 ? -23.843 -11.531 12.568 1.00 79.62 234 LYS A C 1
ATOM 1901 O O . LYS A 1 234 ? -23.055 -12.481 12.583 1.00 79.62 234 LYS A O 1
ATOM 1906 N N . GLN A 1 235 ? -23.997 -10.752 11.500 1.00 90.94 235 GLN A N 1
ATOM 1907 C CA . GLN A 1 235 ? -23.143 -10.860 10.328 1.00 90.94 235 GLN A CA 1
ATOM 1908 C C . GLN A 1 235 ? -21.698 -10.522 10.712 1.00 90.94 235 GLN A C 1
ATOM 1910 O O . GLN A 1 235 ? -21.438 -9.496 11.329 1.00 90.94 235 GLN A O 1
ATOM 1915 N N . LYS A 1 236 ? -20.756 -11.402 10.360 1.00 94.38 236 LYS A N 1
ATOM 1916 C CA . LYS A 1 236 ? -19.333 -11.175 10.627 1.00 94.38 236 LYS A CA 1
ATOM 1917 C C . LYS A 1 236 ? -18.767 -10.158 9.653 1.00 94.38 236 LYS A C 1
ATOM 1919 O O . LYS A 1 236 ? -18.965 -10.292 8.440 1.00 94.38 236 LYS A O 1
ATOM 1924 N N . ALA A 1 237 ? -18.047 -9.180 10.192 1.00 96.31 237 ALA A N 1
ATOM 1925 C CA . ALA A 1 237 ? -17.361 -8.187 9.396 1.00 96.31 237 ALA A CA 1
ATOM 1926 C C . ALA A 1 237 ? -16.379 -8.876 8.443 1.00 96.31 237 ALA A C 1
ATOM 1928 O O . ALA A 1 237 ? -15.702 -9.853 8.768 1.00 96.31 237 ALA A O 1
ATOM 1929 N N . ASN A 1 238 ? -16.313 -8.360 7.227 1.00 96.00 238 ASN A N 1
ATOM 1930 C CA . ASN A 1 238 ? -15.304 -8.729 6.254 1.00 96.00 238 ASN A CA 1
ATOM 1931 C C . ASN A 1 238 ? -14.984 -7.501 5.409 1.00 96.00 238 ASN A C 1
ATOM 1933 O O . ASN A 1 238 ? -15.744 -6.531 5.401 1.00 96.00 238 ASN A O 1
ATOM 1937 N N . PHE A 1 239 ? -13.872 -7.556 4.680 1.00 96.38 239 PHE A N 1
ATOM 1938 C CA . PHE A 1 239 ? -13.411 -6.409 3.908 1.00 96.38 239 PHE A CA 1
ATOM 1939 C C . PHE A 1 239 ? -14.475 -5.881 2.938 1.00 96.38 239 PHE A C 1
ATOM 1941 O O . PHE A 1 239 ? -14.658 -4.676 2.847 1.00 96.38 239 PHE A O 1
ATOM 1948 N N . ARG A 1 240 ? -15.240 -6.767 2.283 1.00 95.69 240 ARG A N 1
ATOM 1949 C CA . ARG A 1 240 ? -16.270 -6.355 1.323 1.00 95.69 240 ARG A CA 1
ATOM 1950 C C . ARG A 1 240 ? -17.396 -5.559 1.982 1.00 95.69 240 ARG A C 1
ATOM 1952 O O . ARG A 1 240 ? -17.803 -4.538 1.446 1.00 95.69 240 ARG A O 1
ATOM 1959 N N . LEU A 1 241 ? -17.872 -6.005 3.142 1.00 96.88 241 LEU A N 1
ATOM 1960 C CA . LEU A 1 241 ? -18.903 -5.279 3.887 1.00 96.88 241 LEU A CA 1
ATOM 1961 C C . LEU A 1 241 ? -18.409 -3.913 4.364 1.00 96.88 241 LEU A C 1
ATOM 1963 O O . LEU A 1 241 ? -19.176 -2.956 4.371 1.00 96.88 241 LEU A O 1
ATOM 1967 N N . ILE A 1 242 ? -17.133 -3.820 4.740 1.00 97.69 242 ILE A N 1
ATOM 1968 C CA . ILE A 1 242 ? -16.518 -2.547 5.113 1.00 97.69 242 ILE A CA 1
ATOM 1969 C C . ILE A 1 242 ? -16.423 -1.621 3.892 1.00 97.69 242 ILE A C 1
ATOM 1971 O O . ILE A 1 242 ? -16.813 -0.465 4.002 1.00 97.69 242 ILE A O 1
ATOM 1975 N N . GLU A 1 243 ? -15.980 -2.120 2.731 1.00 96.50 243 GLU A N 1
ATOM 1976 C CA . GLU A 1 243 ? -15.952 -1.345 1.477 1.00 96.50 243 GLU A CA 1
ATOM 1977 C C . GLU A 1 243 ? -17.333 -0.800 1.098 1.00 96.50 243 GLU A C 1
ATOM 1979 O O . GLU A 1 243 ? -17.447 0.350 0.679 1.00 96.50 243 GLU A O 1
ATOM 1984 N N . ASP A 1 244 ? -18.371 -1.633 1.221 1.00 96.38 244 ASP A N 1
ATOM 1985 C CA . ASP A 1 244 ? -19.750 -1.241 0.929 1.00 96.38 244 ASP A CA 1
ATOM 1986 C C . ASP A 1 244 ? -20.245 -0.184 1.933 1.00 96.38 244 ASP A C 1
ATOM 1988 O O . ASP A 1 244 ? -20.912 0.767 1.533 1.00 96.38 244 ASP A O 1
ATOM 1992 N N . ARG A 1 245 ? -19.873 -0.299 3.216 1.00 96.94 245 ARG A N 1
ATOM 1993 C CA . ARG A 1 245 ? -20.257 0.653 4.271 1.00 96.94 245 ARG A CA 1
ATOM 1994 C C . ARG A 1 245 ? -19.667 2.050 4.077 1.00 96.94 245 ARG A C 1
ATOM 1996 O O . ARG A 1 245 ? -20.334 3.021 4.406 1.00 96.94 245 ARG A O 1
ATOM 2003 N N . VAL A 1 246 ? -18.446 2.148 3.554 1.00 96.69 246 VAL A N 1
ATOM 2004 C CA . VAL A 1 246 ? -17.796 3.439 3.251 1.00 96.69 246 VAL A CA 1
ATOM 2005 C C . VAL A 1 246 ? -18.032 3.898 1.807 1.00 96.69 246 VAL A C 1
ATOM 2007 O O . VAL A 1 246 ? -17.362 4.810 1.339 1.00 96.69 246 VAL A O 1
ATOM 2010 N N . GLU A 1 247 ? -18.943 3.243 1.077 1.00 96.06 247 GLU A N 1
ATOM 2011 C CA . GLU A 1 247 ? -19.332 3.578 -0.303 1.00 96.06 247 GLU A CA 1
ATOM 2012 C C . GLU A 1 247 ? -18.175 3.579 -1.329 1.00 96.06 247 GLU A C 1
ATOM 2014 O O . GLU A 1 247 ? -18.263 4.155 -2.415 1.00 96.06 247 GLU A O 1
ATOM 2019 N N . MET A 1 248 ? -17.086 2.861 -1.042 1.00 96.19 248 MET A N 1
ATOM 2020 C CA . MET A 1 248 ? -15.905 2.779 -1.917 1.00 96.19 248 MET A CA 1
ATOM 2021 C C . MET A 1 248 ? -15.865 1.501 -2.761 1.00 96.19 248 MET A C 1
ATOM 2023 O O . MET A 1 248 ? -14.914 1.254 -3.503 1.00 96.19 248 MET A O 1
ATOM 2027 N N . SER A 1 249 ? -16.931 0.701 -2.730 1.00 95.56 249 SER A N 1
ATOM 2028 C CA . SER A 1 249 ? -17.031 -0.569 -3.453 1.00 95.56 249 SER A CA 1
ATOM 2029 C C . SER A 1 249 ? -16.912 -0.452 -4.981 1.00 95.56 249 SER A C 1
ATOM 2031 O O . SER A 1 249 ? -16.640 -1.458 -5.646 1.00 95.56 249 SER A O 1
ATOM 2033 N N . LYS A 1 250 ? -17.021 0.769 -5.530 1.00 95.25 250 LYS A N 1
ATOM 2034 C CA . LYS A 1 250 ? -16.707 1.127 -6.925 1.00 95.25 250 LYS A CA 1
ATOM 2035 C C . LYS A 1 250 ? -15.266 0.782 -7.340 1.00 95.25 250 LYS A C 1
ATOM 2037 O O . LYS A 1 250 ? -15.031 0.498 -8.510 1.00 95.25 250 LYS A O 1
ATOM 2042 N N . TYR A 1 251 ? -14.319 0.722 -6.399 1.00 95.94 251 TYR A N 1
ATOM 2043 C CA . TYR A 1 251 ? -12.911 0.379 -6.660 1.00 95.94 251 TYR A CA 1
ATOM 2044 C C . TYR A 1 251 ? -12.601 -1.121 -6.576 1.00 95.94 251 TYR A C 1
ATOM 2046 O O . TYR A 1 251 ? -11.485 -1.553 -6.877 1.00 95.94 251 TYR A O 1
ATOM 2054 N N . ARG A 1 252 ? -13.591 -1.946 -6.215 1.00 94.56 252 ARG A N 1
ATOM 2055 C CA . ARG A 1 252 ? -13.450 -3.402 -6.080 1.00 94.56 252 ARG A CA 1
ATOM 2056 C C . ARG A 1 252 ? -12.850 -4.088 -7.317 1.00 94.56 252 ARG A C 1
ATOM 2058 O O . ARG A 1 252 ? -12.020 -4.975 -7.117 1.00 94.56 252 ARG A O 1
ATOM 2065 N N . PRO A 1 253 ? -13.210 -3.736 -8.571 1.00 94.12 253 PRO A N 1
ATOM 2066 C CA . PRO A 1 253 ? -12.585 -4.355 -9.740 1.00 94.12 253 PRO A CA 1
ATOM 2067 C C . PRO A 1 253 ? -11.060 -4.177 -9.754 1.00 94.12 253 PRO A C 1
ATOM 2069 O O . PRO A 1 253 ? -10.334 -5.132 -10.021 1.00 94.12 253 PRO A O 1
ATOM 2072 N N . TYR A 1 254 ? -10.570 -2.995 -9.369 1.00 93.75 254 TYR A N 1
ATOM 2073 C CA . TYR A 1 254 ? -9.138 -2.695 -9.299 1.00 93.75 254 TYR A CA 1
ATOM 2074 C C . TYR A 1 254 ? -8.463 -3.424 -8.133 1.00 93.75 254 TYR A C 1
ATOM 2076 O O . TYR A 1 254 ? -7.358 -3.943 -8.282 1.00 93.75 254 TYR A O 1
ATOM 2084 N N . TYR A 1 255 ? -9.156 -3.562 -6.997 1.00 93.62 255 TYR A N 1
ATOM 2085 C CA . TYR A 1 255 ? -8.697 -4.401 -5.887 1.00 93.62 255 TYR A CA 1
ATOM 2086 C C . TYR A 1 255 ? -8.497 -5.859 -6.298 1.00 93.62 255 TYR A C 1
ATOM 2088 O O . TYR A 1 255 ? -7.463 -6.448 -5.976 1.00 93.62 255 TYR A O 1
ATOM 2096 N N . LEU A 1 256 ? -9.440 -6.436 -7.048 1.00 91.62 256 LEU A N 1
ATOM 2097 C CA . LEU A 1 256 ? -9.319 -7.806 -7.546 1.00 91.62 256 LEU A CA 1
ATOM 2098 C C . LEU A 1 256 ? -8.162 -7.944 -8.540 1.00 91.62 256 LEU A C 1
ATOM 2100 O O . LEU A 1 256 ? -7.381 -8.884 -8.409 1.00 91.62 256 LEU A O 1
ATOM 2104 N N . LEU A 1 257 ? -7.999 -6.981 -9.453 1.00 89.38 257 LEU A N 1
ATOM 2105 C CA . LEU A 1 257 ? -6.870 -6.938 -10.385 1.00 89.38 257 LEU A CA 1
ATOM 2106 C C . LEU A 1 257 ? -5.520 -6.916 -9.646 1.00 89.38 257 LEU A C 1
ATOM 2108 O O . LEU A 1 257 ? -4.630 -7.705 -9.950 1.00 89.38 257 LEU A O 1
ATOM 2112 N N . CYS A 1 258 ? -5.377 -6.075 -8.619 1.00 88.88 258 CYS A N 1
ATOM 2113 C CA . CYS A 1 258 ? -4.152 -6.012 -7.815 1.00 88.88 258 CYS A CA 1
ATOM 2114 C C . CYS A 1 258 ? -3.916 -7.288 -6.993 1.00 88.88 258 CYS A C 1
ATOM 2116 O O . CYS A 1 258 ? -2.770 -7.672 -6.753 1.00 88.88 258 CYS A O 1
ATOM 2118 N N . CYS A 1 259 ? -4.979 -7.977 -6.563 1.00 86.69 259 CYS A N 1
ATOM 2119 C CA . CYS A 1 259 ? -4.851 -9.271 -5.890 1.00 86.69 259 CYS A CA 1
ATOM 2120 C C . CYS A 1 259 ? -4.216 -10.336 -6.793 1.00 86.69 259 CYS A C 1
ATOM 2122 O O . CYS A 1 259 ? -3.520 -11.212 -6.275 1.00 86.69 259 CYS A O 1
ATOM 2124 N N . GLU A 1 260 ? -4.399 -10.259 -8.116 1.00 85.69 260 GLU A N 1
ATOM 2125 C CA . GLU A 1 260 ? -3.771 -11.205 -9.045 1.00 85.69 260 GLU A CA 1
ATOM 2126 C C . GLU A 1 260 ? -2.241 -11.125 -9.010 1.00 85.69 260 GLU A C 1
ATOM 2128 O O . GLU A 1 260 ? -1.597 -12.157 -9.161 1.00 85.69 260 GLU A O 1
ATOM 2133 N N . GLN A 1 261 ? -1.673 -9.950 -8.717 1.00 83.50 261 GLN A N 1
ATOM 2134 C CA . GLN A 1 261 ? -0.222 -9.745 -8.612 1.00 83.50 261 GLN A CA 1
ATOM 2135 C C . GLN A 1 261 ? 0.379 -10.330 -7.324 1.00 83.50 261 GLN A C 1
ATOM 2137 O O . GLN A 1 261 ? 1.572 -10.607 -7.247 1.00 83.50 261 GLN A O 1
ATOM 2142 N N . MET A 1 262 ? -0.449 -10.549 -6.297 1.00 79.81 262 MET A N 1
ATOM 2143 C CA . MET A 1 262 ? -0.029 -11.136 -5.018 1.00 79.81 262 MET A CA 1
ATOM 2144 C C . MET A 1 262 ? -0.057 -12.664 -5.015 1.00 79.81 262 MET A C 1
ATOM 2146 O O . MET A 1 262 ? 0.660 -13.302 -4.242 1.00 79.81 262 MET A O 1
ATOM 2150 N N . HIS A 1 263 ? -0.930 -13.265 -5.819 1.00 80.69 263 HIS A N 1
ATOM 2151 C CA . HIS A 1 263 ? -1.122 -14.707 -5.847 1.00 80.69 263 HIS A CA 1
ATOM 2152 C C . HIS A 1 263 ? -0.371 -15.315 -7.024 1.00 80.69 263 HIS A C 1
ATOM 2154 O O . HIS A 1 263 ? -0.542 -14.889 -8.158 1.00 80.69 263 HIS A O 1
ATOM 2160 N N . SER A 1 264 ? 0.413 -16.365 -6.769 1.00 76.38 264 SER A N 1
ATOM 2161 C CA . SER A 1 264 ? 1.109 -17.115 -7.818 1.00 76.38 264 SER A CA 1
ATOM 2162 C C . SER A 1 264 ? 0.110 -17.886 -8.687 1.00 76.38 264 SER A C 1
ATOM 2164 O O . SER A 1 264 ? -0.164 -19.063 -8.460 1.00 76.38 264 SER A O 1
ATOM 2166 N N . ASN A 1 265 ? -0.463 -17.202 -9.669 1.00 82.19 265 ASN A N 1
ATOM 2167 C CA . ASN A 1 265 ? -1.326 -17.764 -10.695 1.00 82.19 265 ASN A CA 1
ATOM 2168 C C . ASN A 1 265 ? -0.771 -17.406 -12.086 1.00 82.19 265 ASN A C 1
ATOM 2170 O O . ASN A 1 265 ? 0.147 -16.599 -12.222 1.00 82.19 265 ASN A O 1
ATOM 2174 N N . PHE A 1 266 ? -1.319 -18.022 -13.134 1.00 84.50 266 PHE A N 1
ATOM 2175 C CA . PHE A 1 266 ? -0.806 -17.836 -14.492 1.00 84.50 266 PHE A CA 1
ATOM 2176 C C . PHE A 1 266 ? -1.054 -16.424 -15.055 1.00 84.50 266 PHE A C 1
ATOM 2178 O O . PHE A 1 266 ? -0.354 -16.006 -15.975 1.00 84.50 266 PHE A O 1
ATOM 2185 N N . ASN A 1 267 ? -2.006 -15.660 -14.503 1.00 82.31 267 ASN A N 1
ATOM 2186 C CA . ASN A 1 267 ? -2.309 -14.312 -14.990 1.00 82.31 267 ASN A CA 1
ATOM 2187 C C . ASN A 1 267 ? -1.135 -13.347 -14.798 1.00 82.31 267 ASN A C 1
ATOM 2189 O O . ASN A 1 267 ? -0.978 -12.454 -15.626 1.00 82.31 267 ASN A O 1
ATOM 2193 N N . GLY A 1 268 ? -0.272 -13.574 -13.801 1.00 80.81 268 GLY A N 1
ATOM 2194 C CA . GLY A 1 268 ? 0.953 -12.790 -13.605 1.00 80.81 268 GLY A CA 1
ATOM 2195 C C . GLY A 1 268 ? 1.933 -12.864 -14.784 1.00 80.81 268 GLY A C 1
ATOM 2196 O O . GLY A 1 268 ? 2.804 -12.015 -14.915 1.00 80.81 268 GLY A O 1
ATOM 2197 N N . PHE A 1 269 ? 1.778 -13.838 -15.690 1.00 86.00 269 PHE A N 1
ATOM 2198 C CA . PHE A 1 269 ? 2.608 -13.928 -16.891 1.00 86.00 269 PHE A CA 1
ATOM 2199 C C . PHE A 1 269 ? 2.055 -13.169 -18.097 1.00 86.00 269 PHE A C 1
ATOM 2201 O O . PHE A 1 269 ? 2.795 -13.001 -19.061 1.00 86.00 269 PHE A O 1
ATOM 2208 N N . LYS A 1 270 ? 0.797 -12.701 -18.073 1.00 82.44 270 LYS A N 1
ATOM 2209 C CA . LYS A 1 270 ? 0.107 -12.150 -19.257 1.00 82.44 270 LYS A CA 1
ATOM 2210 C C . LYS A 1 270 ? 0.880 -11.019 -19.939 1.00 82.44 270 LYS A C 1
ATOM 2212 O O . LYS A 1 270 ? 1.000 -11.033 -21.160 1.00 82.44 270 LYS A O 1
ATOM 2217 N N . ASN A 1 271 ? 1.469 -10.110 -19.162 1.00 78.44 271 ASN A N 1
ATOM 2218 C CA . ASN A 1 271 ? 2.249 -8.975 -19.679 1.00 78.44 271 ASN A CA 1
ATOM 2219 C C . ASN A 1 271 ? 3.565 -9.406 -20.353 1.00 78.44 271 ASN A C 1
ATOM 2221 O O . ASN A 1 271 ? 4.159 -8.671 -21.138 1.00 78.44 271 ASN A O 1
ATOM 2225 N N . PHE A 1 272 ? 4.001 -10.638 -20.101 1.00 88.00 272 PHE A N 1
ATOM 2226 C CA . PHE A 1 272 ? 5.222 -11.217 -20.646 1.00 88.00 272 PHE A CA 1
ATOM 2227 C C . PHE A 1 272 ? 4.942 -12.223 -21.767 1.00 88.00 272 PHE A C 1
ATOM 2229 O O . PHE A 1 272 ? 5.865 -12.911 -22.198 1.00 88.00 272 PHE A O 1
ATOM 2236 N N . MET A 1 273 ? 3.697 -12.343 -22.241 1.00 89.00 273 MET A N 1
ATOM 2237 C CA . MET A 1 273 ? 3.331 -13.293 -23.291 1.00 89.00 273 MET A CA 1
ATOM 2238 C C . MET A 1 273 ? 3.358 -12.682 -24.696 1.00 89.00 273 MET A C 1
ATOM 2240 O O . MET A 1 273 ? 3.027 -11.518 -24.905 1.00 89.00 273 MET A O 1
ATOM 2244 N N . GLU A 1 274 ? 3.697 -13.511 -25.681 1.00 89.62 274 GLU A N 1
ATOM 2245 C CA . GLU A 1 274 ? 3.460 -13.263 -27.104 1.00 89.62 274 GLU A CA 1
ATOM 2246 C C . GLU A 1 274 ? 2.735 -14.482 -27.687 1.00 89.62 274 GLU A C 1
ATOM 2248 O O . GLU A 1 274 ? 3.274 -15.595 -27.745 1.00 89.62 274 GLU A O 1
ATOM 2253 N N . GLY A 1 275 ? 1.458 -14.304 -28.038 1.00 89.31 275 GLY A N 1
ATOM 2254 C CA . GLY A 1 275 ? 0.565 -15.424 -28.330 1.00 89.31 275 GLY A CA 1
ATOM 2255 C C . GLY A 1 275 ? 0.454 -16.365 -27.125 1.00 89.31 275 GLY A C 1
ATOM 2256 O O . GLY A 1 275 ? 0.035 -15.959 -26.047 1.00 89.31 275 GLY A O 1
ATOM 2257 N N . SER A 1 276 ? 0.847 -17.629 -27.297 1.00 90.56 276 SER A N 1
ATOM 2258 C CA . SER A 1 276 ? 0.811 -18.652 -26.242 1.00 90.56 276 SER A CA 1
ATOM 2259 C C . SER A 1 276 ? 2.162 -18.887 -25.549 1.00 90.56 276 SER A C 1
ATOM 2261 O O . SER A 1 276 ? 2.314 -19.885 -24.844 1.00 90.56 276 SER A O 1
ATOM 2263 N N . LYS A 1 277 ? 3.172 -18.038 -25.785 1.00 93.31 277 LYS A N 1
ATOM 2264 C CA . LYS A 1 277 ? 4.540 -18.226 -25.274 1.00 93.31 277 LYS A CA 1
ATOM 2265 C C . LYS A 1 277 ? 4.903 -17.145 -24.267 1.00 93.31 277 LYS A C 1
ATOM 2267 O O . LYS A 1 277 ? 4.622 -15.978 -24.504 1.00 93.31 277 LYS A O 1
ATOM 2272 N N . ILE A 1 278 ? 5.580 -17.531 -23.187 1.00 93.81 278 ILE A N 1
ATOM 2273 C CA . ILE A 1 278 ? 6.176 -16.593 -22.228 1.00 93.81 278 ILE A CA 1
ATOM 2274 C C . ILE A 1 278 ? 7.540 -16.147 -22.762 1.00 93.81 278 ILE A C 1
ATOM 2276 O O . ILE A 1 278 ? 8.396 -16.974 -23.082 1.00 93.81 278 ILE A O 1
ATOM 2280 N N . ILE A 1 279 ? 7.756 -14.839 -22.831 1.00 94.06 279 ILE A N 1
ATOM 2281 C CA . ILE A 1 279 ? 9.001 -14.221 -23.274 1.00 94.06 279 ILE A CA 1
ATOM 2282 C C . ILE A 1 279 ? 9.906 -14.011 -22.059 1.00 94.06 279 ILE A C 1
ATOM 2284 O O . ILE A 1 279 ? 9.862 -12.978 -21.395 1.00 94.06 279 ILE A O 1
ATOM 2288 N N . LEU A 1 280 ? 10.747 -15.009 -21.774 1.00 92.62 280 LEU A N 1
ATOM 2289 C CA . LEU A 1 280 ? 11.593 -15.043 -20.573 1.00 92.62 280 LEU A CA 1
ATOM 2290 C C . LEU A 1 280 ? 12.452 -13.784 -20.357 1.00 92.62 280 LEU A C 1
ATOM 2292 O O . LEU A 1 280 ? 12.510 -13.319 -19.221 1.00 92.62 280 LEU A O 1
ATOM 2296 N N . PRO A 1 281 ? 13.079 -13.176 -21.387 1.00 91.31 281 PRO A N 1
ATOM 2297 C CA . PRO A 1 281 ? 13.858 -11.958 -21.176 1.00 91.31 281 PRO A CA 1
ATOM 2298 C C . PRO A 1 281 ? 13.033 -10.771 -20.657 1.00 91.31 281 PRO A C 1
ATOM 2300 O O . PRO A 1 281 ? 13.581 -9.937 -19.940 1.00 91.31 281 PRO A O 1
ATOM 2303 N N . ARG A 1 282 ? 11.729 -10.693 -20.978 1.00 88.62 282 ARG A N 1
ATOM 2304 C CA . ARG A 1 282 ? 10.864 -9.594 -20.516 1.00 88.62 282 ARG A CA 1
ATOM 2305 C C . ARG A 1 282 ? 10.585 -9.661 -19.015 1.00 88.62 282 ARG A C 1
ATOM 2307 O O . ARG A 1 282 ? 10.438 -8.614 -18.406 1.00 88.62 282 ARG A O 1
ATOM 2314 N N . LEU A 1 283 ? 10.613 -10.852 -18.408 1.00 88.06 283 LEU A N 1
ATOM 2315 C CA . LEU A 1 283 ? 10.432 -11.022 -16.955 1.00 88.06 283 LEU A CA 1
ATOM 2316 C C . LEU A 1 283 ? 11.471 -10.253 -16.128 1.00 88.06 283 LEU A C 1
ATOM 2318 O O . LEU A 1 283 ? 11.232 -9.934 -14.969 1.00 88.06 283 LEU A O 1
ATOM 2322 N N . MET A 1 284 ? 12.640 -9.993 -16.717 1.00 87.31 284 MET A N 1
ATOM 2323 C CA . MET A 1 284 ? 13.757 -9.310 -16.064 1.00 87.31 284 MET A CA 1
ATOM 2324 C C . MET A 1 284 ? 13.940 -7.871 -16.566 1.00 87.31 284 MET A C 1
ATOM 2326 O O . MET A 1 284 ? 14.865 -7.185 -16.126 1.00 87.31 284 MET A O 1
ATOM 2330 N N . ALA A 1 285 ? 13.110 -7.424 -17.511 1.00 86.31 285 ALA A N 1
ATOM 2331 C CA . ALA A 1 285 ? 13.170 -6.079 -18.061 1.00 86.31 285 ALA A CA 1
ATOM 2332 C C . ALA A 1 285 ? 12.393 -5.098 -17.174 1.00 86.31 285 ALA A C 1
ATOM 2334 O O . ALA A 1 285 ? 11.420 -5.461 -16.520 1.00 86.31 285 ALA A O 1
ATOM 2335 N N . GLN A 1 286 ? 12.838 -3.843 -17.151 1.00 86.94 286 GLN A N 1
ATOM 2336 C CA . GLN A 1 286 ? 12.068 -2.758 -16.549 1.00 86.94 286 GLN A CA 1
ATOM 2337 C C . GLN A 1 286 ? 11.086 -2.205 -17.573 1.00 86.94 286 GLN A C 1
ATOM 2339 O O . GLN A 1 286 ? 11.450 -2.011 -18.735 1.00 86.94 286 GLN A O 1
ATOM 2344 N N . GLU A 1 287 ? 9.878 -1.897 -17.115 1.00 90.56 287 GLU A N 1
ATOM 2345 C CA . GLU A 1 287 ? 8.882 -1.225 -17.938 1.00 90.56 287 GLU A CA 1
ATOM 2346 C C . GLU A 1 287 ? 9.223 0.256 -18.101 1.00 90.56 287 GLU A C 1
ATOM 2348 O O . GLU A 1 287 ? 9.610 0.932 -17.144 1.00 90.56 287 GLU A O 1
ATOM 2353 N N . ILE A 1 288 ? 9.073 0.764 -19.324 1.00 89.69 288 ILE A N 1
ATOM 2354 C CA . ILE A 1 288 ? 9.322 2.176 -19.653 1.00 89.69 288 ILE A CA 1
ATOM 2355 C C . ILE A 1 288 ? 8.123 2.865 -20.303 1.00 89.69 288 ILE A C 1
ATOM 2357 O O . ILE A 1 288 ? 8.062 4.096 -20.301 1.00 89.69 288 ILE A O 1
ATOM 2361 N N . ASP A 1 289 ? 7.187 2.091 -20.846 1.00 88.56 289 ASP A N 1
ATOM 2362 C CA . ASP A 1 289 ? 6.075 2.604 -21.635 1.00 88.56 289 ASP A CA 1
ATOM 2363 C C . ASP A 1 289 ? 4.928 3.070 -20.740 1.00 88.56 289 ASP A C 1
ATOM 2365 O O . ASP A 1 289 ? 4.502 2.359 -19.827 1.00 88.56 289 ASP A O 1
ATOM 2369 N N . LEU A 1 290 ? 4.391 4.256 -21.043 1.00 90.00 290 LEU A N 1
ATOM 2370 C CA . LEU A 1 290 ? 3.325 4.889 -20.265 1.00 90.00 290 LEU A CA 1
ATOM 2371 C C . LEU A 1 290 ? 2.102 3.985 -20.081 1.00 90.00 290 LEU A C 1
ATOM 2373 O O . LEU A 1 290 ? 1.506 4.005 -19.012 1.00 90.00 290 LEU A O 1
ATOM 2377 N N . VAL A 1 291 ? 1.744 3.177 -21.083 1.00 92.06 291 VAL A N 1
ATOM 2378 C CA . VAL A 1 291 ? 0.544 2.324 -21.049 1.00 92.06 291 VAL A CA 1
ATOM 2379 C C . VAL A 1 291 ? 0.493 1.421 -19.811 1.00 92.06 291 VAL A C 1
ATOM 2381 O O . VAL A 1 291 ? -0.566 1.267 -19.212 1.00 92.06 291 VAL A O 1
ATOM 2384 N N . HIS A 1 292 ? 1.638 0.903 -19.357 1.00 91.19 292 HIS A N 1
ATOM 2385 C CA . HIS A 1 292 ? 1.709 0.042 -18.173 1.00 91.19 292 HIS A CA 1
ATOM 2386 C C . HIS A 1 292 ? 1.641 0.828 -16.850 1.00 91.19 292 HIS A C 1
ATOM 2388 O O . HIS A 1 292 ? 1.464 0.250 -15.782 1.00 91.19 292 HIS A O 1
ATOM 2394 N N . PHE A 1 293 ? 1.794 2.150 -16.904 1.00 94.69 293 PHE A N 1
ATOM 2395 C CA . PHE A 1 293 ? 1.850 3.037 -15.744 1.00 94.69 293 PHE A CA 1
ATOM 2396 C C . PHE A 1 293 ? 0.483 3.667 -15.456 1.00 94.69 293 PHE A C 1
ATOM 2398 O O . PHE A 1 293 ? 0.252 4.102 -14.326 1.00 94.69 293 PHE A O 1
ATOM 2405 N N . ILE A 1 294 ? -0.406 3.716 -16.460 1.00 95.75 294 ILE A N 1
ATOM 2406 C CA . ILE A 1 294 ? -1.731 4.348 -16.380 1.00 95.75 294 ILE A CA 1
ATOM 2407 C C . ILE A 1 294 ? -2.526 3.778 -15.209 1.00 95.75 294 ILE A C 1
ATOM 2409 O O . ILE A 1 294 ? -2.914 4.541 -14.331 1.00 95.75 294 ILE A O 1
ATOM 2413 N N . ASP A 1 295 ? -2.704 2.458 -15.156 1.00 94.81 295 ASP A N 1
ATOM 2414 C CA . ASP A 1 295 ? -3.500 1.786 -14.124 1.00 94.81 295 ASP A CA 1
ATOM 2415 C C . ASP A 1 295 ? -3.001 2.112 -12.701 1.00 94.81 295 ASP A C 1
ATOM 2417 O O . ASP A 1 295 ? -3.764 2.698 -11.925 1.00 94.81 295 ASP A O 1
ATOM 2421 N N . PRO A 1 296 ? -1.721 1.865 -12.340 1.00 96.69 296 PRO A N 1
ATOM 2422 C CA . PRO A 1 296 ? -1.195 2.264 -11.037 1.00 96.69 296 PRO A CA 1
ATOM 2423 C C . PRO A 1 296 ? -1.397 3.750 -10.712 1.00 96.69 296 PRO A C 1
ATOM 2425 O O . PRO A 1 296 ? -1.772 4.087 -9.586 1.00 96.69 296 PRO A O 1
ATOM 2428 N N . MET A 1 297 ? -1.155 4.652 -11.672 1.00 98.00 297 MET A N 1
ATOM 2429 C CA . MET A 1 297 ? -1.290 6.096 -11.452 1.00 98.00 297 MET A CA 1
ATOM 2430 C C . MET A 1 297 ? -2.747 6.500 -11.235 1.00 98.00 297 MET A C 1
ATOM 2432 O O . MET A 1 297 ? -3.064 7.183 -10.260 1.00 98.00 297 MET A O 1
ATOM 2436 N N . GLN A 1 298 ? -3.633 6.070 -12.129 1.00 96.31 298 GLN A N 1
ATOM 2437 C CA . GLN A 1 298 ? -5.051 6.393 -12.100 1.00 96.31 298 GLN A CA 1
ATOM 2438 C C . GLN A 1 298 ? -5.702 5.845 -10.837 1.00 96.31 298 GLN A C 1
ATOM 2440 O O . GLN A 1 298 ? -6.361 6.595 -10.121 1.00 96.31 298 GLN A O 1
ATOM 2445 N N . PHE A 1 299 ? -5.473 4.569 -10.516 1.00 97.12 299 PHE A N 1
ATOM 2446 C CA . PHE A 1 299 ? -6.054 3.966 -9.323 1.00 97.12 299 PHE A CA 1
ATOM 2447 C C . PHE A 1 299 ? -5.554 4.660 -8.057 1.00 97.12 299 PHE A C 1
ATOM 2449 O O . PHE A 1 299 ? -6.328 4.872 -7.125 1.00 97.12 299 PHE A O 1
ATOM 2456 N N . THR A 1 300 ? -4.270 5.027 -7.995 1.00 98.38 300 THR A N 1
ATOM 2457 C CA . THR A 1 300 ? -3.712 5.746 -6.840 1.00 98.38 300 THR A CA 1
ATOM 2458 C C . THR A 1 300 ? -4.376 7.107 -6.676 1.00 98.38 300 THR A C 1
ATOM 2460 O O . THR A 1 300 ? -4.858 7.417 -5.588 1.00 98.38 300 THR A O 1
ATOM 2463 N N . LEU A 1 301 ? -4.440 7.912 -7.743 1.00 97.69 301 LEU A N 1
ATOM 2464 C CA . LEU A 1 301 ? -5.009 9.252 -7.638 1.00 97.69 301 LEU A CA 1
ATOM 2465 C C . LEU A 1 301 ? -6.510 9.237 -7.375 1.00 97.69 301 LEU A C 1
ATOM 2467 O O . LEU A 1 301 ? -6.967 10.089 -6.629 1.00 97.69 301 LEU A O 1
ATOM 2471 N N . SER A 1 302 ? -7.274 8.290 -7.926 1.00 96.56 302 SER A N 1
ATOM 2472 C CA . SER A 1 302 ? -8.711 8.203 -7.638 1.00 96.56 302 SER A CA 1
ATOM 2473 C C . SER A 1 302 ? -8.981 7.948 -6.154 1.00 96.56 302 SER A C 1
ATOM 2475 O O . SER A 1 302 ? -9.834 8.608 -5.569 1.00 96.56 302 SER A O 1
ATOM 2477 N N . ILE A 1 303 ? -8.210 7.058 -5.517 1.00 97.56 303 ILE A N 1
ATOM 2478 C CA . ILE A 1 303 ? -8.325 6.836 -4.070 1.00 97.56 303 ILE A CA 1
ATOM 2479 C C . ILE A 1 303 ? -7.881 8.070 -3.294 1.00 97.56 303 ILE A C 1
ATOM 2481 O O . ILE A 1 303 ? -8.598 8.518 -2.405 1.00 97.56 303 ILE A O 1
ATOM 2485 N N . LEU A 1 304 ? -6.722 8.645 -3.626 1.00 98.00 304 LEU A N 1
ATOM 2486 C CA . LEU A 1 304 ? -6.262 9.857 -2.950 1.00 98.00 304 LEU A CA 1
ATOM 2487 C C . LEU A 1 304 ? -7.239 11.019 -3.118 1.00 98.00 304 LEU A C 1
ATOM 2489 O O . LEU A 1 304 ? -7.335 11.830 -2.209 1.00 98.00 304 LEU A O 1
ATOM 2493 N N . HIS A 1 305 ? -7.953 11.111 -4.237 1.00 96.75 305 HIS A N 1
ATOM 2494 C CA . HIS A 1 305 ? -8.953 12.145 -4.466 1.00 96.75 305 HIS A CA 1
ATOM 2495 C C . HIS A 1 305 ? -10.119 12.033 -3.489 1.00 96.75 305 HIS A C 1
ATOM 2497 O O . HIS A 1 305 ? -10.357 12.987 -2.754 1.00 96.75 305 HIS A O 1
ATOM 2503 N N . ASP A 1 306 ? -10.736 10.854 -3.381 1.00 95.94 306 ASP A N 1
ATOM 2504 C CA . ASP A 1 306 ? -11.840 10.623 -2.441 1.00 95.94 306 ASP A CA 1
ATOM 2505 C C . ASP A 1 306 ? -11.394 10.801 -0.974 1.00 95.94 306 ASP A C 1
ATOM 2507 O O . ASP A 1 306 ? -12.079 11.442 -0.179 1.00 95.94 306 ASP A O 1
ATOM 2511 N N . ILE A 1 307 ? -10.217 10.275 -0.604 1.00 97.19 307 ILE A N 1
ATOM 2512 C CA . ILE A 1 307 ? -9.691 10.413 0.765 1.00 97.19 307 ILE A CA 1
ATOM 2513 C C . ILE A 1 307 ? -9.372 11.870 1.087 1.00 97.19 307 ILE A C 1
ATOM 2515 O O . ILE A 1 307 ? -9.705 12.368 2.160 1.00 97.19 307 ILE A O 1
ATOM 2519 N N . ASN A 1 308 ? -8.683 12.559 0.181 1.00 96.69 308 ASN A N 1
ATOM 2520 C CA . ASN A 1 308 ? -8.236 13.917 0.433 1.00 96.69 308 ASN A CA 1
ATOM 2521 C C . ASN A 1 308 ? -9.406 14.908 0.423 1.00 96.69 308 ASN A C 1
ATOM 2523 O O . ASN A 1 308 ? -9.337 15.887 1.154 1.00 96.69 308 ASN A O 1
ATOM 2527 N N . ASP A 1 309 ? -10.467 14.663 -0.348 1.00 96.56 309 ASP A N 1
ATOM 2528 C CA . ASP A 1 309 ? -11.708 15.439 -0.263 1.00 96.56 309 ASP A CA 1
ATOM 2529 C C . ASP A 1 309 ? -12.254 15.439 1.176 1.00 96.56 309 ASP A C 1
ATOM 2531 O O . ASP A 1 309 ? -12.359 16.495 1.805 1.00 96.56 309 ASP A O 1
ATOM 2535 N N . TYR A 1 310 ? -12.439 14.250 1.760 1.00 96.25 310 TYR A N 1
ATOM 2536 C CA . TYR A 1 310 ? -12.864 14.110 3.155 1.00 96.25 310 TYR A CA 1
ATOM 2537 C C . TYR A 1 310 ? -11.897 14.790 4.139 1.00 96.25 310 TYR A C 1
ATOM 2539 O O . TYR A 1 310 ? -12.319 15.540 5.019 1.00 96.25 310 TYR A O 1
ATOM 2547 N N . MET A 1 311 ? -10.585 14.571 3.987 1.00 96.31 311 MET A N 1
ATOM 2548 C CA . MET A 1 311 ? -9.595 15.178 4.884 1.00 96.31 311 MET A CA 1
ATOM 2549 C C . MET A 1 311 ? -9.576 16.709 4.771 1.00 96.31 311 MET A C 1
ATOM 2551 O O . MET A 1 311 ? -9.404 17.403 5.770 1.00 96.31 311 MET A O 1
ATOM 2555 N N . LEU A 1 312 ? -9.751 17.276 3.579 1.00 96.06 312 LEU A N 1
ATOM 2556 C CA . LEU A 1 312 ? -9.841 18.725 3.441 1.00 96.06 312 LEU A CA 1
ATOM 2557 C C . LEU A 1 312 ? -11.136 19.253 4.050 1.00 96.06 312 LEU A C 1
ATOM 2559 O O . LEU A 1 312 ? -11.072 20.266 4.741 1.00 96.06 312 LEU A O 1
ATOM 2563 N N . TYR A 1 313 ? -12.266 18.579 3.833 1.00 95.81 313 TYR A N 1
ATOM 2564 C CA . TYR A 1 313 ? -13.551 18.955 4.418 1.00 95.81 313 TYR A CA 1
ATOM 2565 C C . TYR A 1 313 ? -13.479 19.023 5.949 1.00 95.81 313 TYR A C 1
ATOM 2567 O O . TYR A 1 313 ? -13.866 20.027 6.542 1.00 95.81 313 TYR A O 1
ATOM 2575 N N . GLU A 1 314 ? -12.912 17.995 6.582 1.00 93.62 314 GLU A N 1
ATOM 2576 C CA . GLU A 1 314 ? -12.842 17.886 8.043 1.00 93.62 314 GLU A CA 1
ATOM 2577 C C . GLU A 1 314 ? -11.910 18.933 8.678 1.00 93.62 314 GLU A C 1
ATOM 2579 O O . GLU A 1 314 ? -12.178 19.454 9.761 1.00 93.62 314 GLU A O 1
ATOM 2584 N N . PHE A 1 315 ? -10.792 19.258 8.019 1.00 93.12 315 PHE A N 1
ATOM 2585 C CA . PHE A 1 315 ? -9.722 20.052 8.635 1.00 93.12 315 PHE A CA 1
ATOM 2586 C C . PHE A 1 315 ? -9.579 21.480 8.104 1.00 93.12 315 PHE A C 1
ATOM 2588 O O . PHE A 1 315 ? -8.697 22.202 8.583 1.00 93.12 315 PHE A O 1
ATOM 2595 N N . SER A 1 316 ? -10.409 21.907 7.151 1.00 94.12 316 SER A N 1
ATOM 2596 C CA . SER A 1 316 ? -10.329 23.232 6.519 1.00 94.12 316 SER A CA 1
ATOM 2597 C C . SER A 1 316 ? -11.522 24.115 6.875 1.00 94.12 316 SER A C 1
ATOM 2599 O O . SER A 1 316 ? -12.607 23.638 7.193 1.00 94.12 316 SER A O 1
ATOM 2601 N N . THR A 1 317 ? -11.349 25.435 6.788 1.00 94.56 317 THR A N 1
ATOM 2602 C CA . THR A 1 317 ? -12.517 26.327 6.695 1.00 94.56 317 THR A CA 1
ATOM 2603 C C . THR A 1 317 ? -13.219 26.128 5.341 1.00 94.56 317 THR A C 1
ATOM 2605 O O . THR A 1 317 ? -12.580 25.649 4.403 1.00 94.56 317 THR A O 1
ATOM 2608 N N . PRO A 1 318 ? -14.494 26.533 5.175 1.00 96.00 318 PRO A N 1
ATOM 2609 C CA . PRO A 1 318 ? -15.194 26.366 3.898 1.00 96.00 318 PRO A CA 1
ATOM 2610 C C . PRO A 1 318 ? -14.450 26.970 2.695 1.00 96.00 318 PRO A C 1
ATOM 2612 O O . PRO A 1 318 ? -14.335 26.328 1.658 1.00 96.00 318 PRO A O 1
ATOM 2615 N N . SER A 1 319 ? -13.863 28.161 2.845 1.00 95.06 319 SER A N 1
ATOM 2616 C CA . SER A 1 319 ? -13.103 28.802 1.764 1.00 95.06 319 SER A CA 1
ATOM 2617 C C . SER A 1 319 ? -11.760 28.122 1.485 1.00 95.06 319 SER A C 1
ATOM 2619 O O . SER A 1 319 ? -11.334 28.052 0.335 1.00 95.06 319 SER A O 1
ATOM 2621 N N . GLU A 1 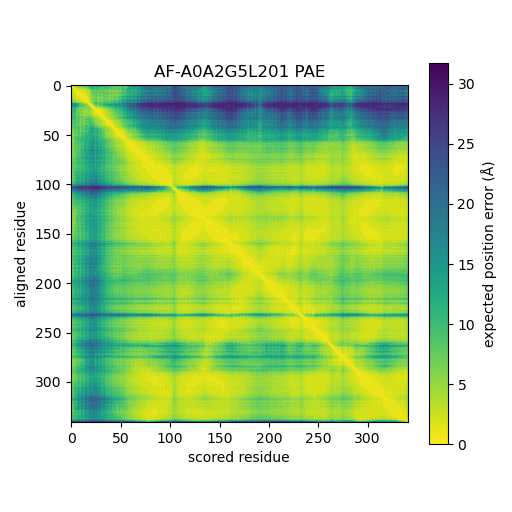320 ? -11.079 27.614 2.517 1.00 94.88 320 GLU A N 1
ATOM 2622 C CA . GLU A 1 320 ? -9.867 26.807 2.342 1.00 94.88 320 GLU A CA 1
ATOM 2623 C C . GLU A 1 320 ? -10.186 25.496 1.613 1.00 94.88 320 GLU A C 1
ATOM 2625 O O . GLU A 1 320 ? -9.462 25.120 0.694 1.00 94.88 320 GLU A O 1
ATOM 2630 N N . TYR A 1 321 ? -11.273 24.823 2.001 1.00 96.69 321 TYR A N 1
ATOM 2631 C CA . TYR A 1 321 ? -11.739 23.584 1.384 1.00 96.69 321 TYR A CA 1
ATOM 2632 C C . TYR A 1 321 ? -11.996 23.769 -0.116 1.00 96.69 321 TYR A C 1
ATOM 2634 O O . TYR A 1 321 ? -11.381 23.073 -0.920 1.00 96.69 321 TYR A O 1
ATOM 2642 N N . GLU A 1 322 ? -12.812 24.757 -0.498 1.00 95.44 322 GLU A N 1
ATOM 2643 C CA . GLU A 1 322 ? -13.161 25.023 -1.902 1.00 95.44 322 GLU A CA 1
ATOM 2644 C C . GLU A 1 322 ? -11.926 25.289 -2.778 1.00 95.44 322 GLU A C 1
ATOM 2646 O O . GLU A 1 322 ? -11.791 24.730 -3.868 1.00 95.44 322 GLU A O 1
ATOM 2651 N N . VAL A 1 323 ? -10.990 26.116 -2.298 1.00 95.75 323 VAL A N 1
ATOM 2652 C CA . VAL A 1 323 ? -9.776 26.462 -3.055 1.00 95.75 323 VAL A CA 1
ATOM 2653 C C . VAL A 1 323 ? -8.830 25.265 -3.174 1.00 95.75 323 VAL A C 1
ATOM 2655 O O . VAL A 1 323 ? -8.274 25.025 -4.249 1.00 95.75 323 VAL A O 1
ATOM 2658 N N . ASN A 1 324 ? -8.643 24.504 -2.091 1.00 95.12 324 ASN A N 1
ATOM 2659 C CA . ASN A 1 324 ? -7.780 23.323 -2.097 1.00 95.12 324 ASN A CA 1
ATOM 2660 C C . ASN A 1 324 ? -8.351 22.212 -2.987 1.00 95.12 324 ASN A C 1
ATOM 2662 O O . ASN A 1 324 ? -7.597 21.586 -3.737 1.00 95.12 324 ASN A O 1
ATOM 2666 N N . LEU A 1 325 ? -9.669 21.998 -2.944 1.00 94.06 325 LEU A N 1
ATOM 2667 C CA . LEU A 1 325 ? -10.352 21.021 -3.786 1.00 94.06 325 LEU A CA 1
ATOM 2668 C C . LEU A 1 325 ? -10.195 21.375 -5.268 1.00 94.06 325 LEU A C 1
ATOM 2670 O O . LEU A 1 325 ? -9.752 20.532 -6.046 1.00 94.06 325 LEU A O 1
ATOM 2674 N N . LEU A 1 326 ? -10.438 22.637 -5.643 1.00 95.62 326 LEU A N 1
ATOM 2675 C CA . LEU A 1 326 ? -10.272 23.107 -7.021 1.00 95.62 326 LEU A CA 1
ATOM 2676 C C . LEU A 1 326 ? -8.837 22.907 -7.533 1.00 95.62 326 LEU A C 1
ATOM 2678 O O . LEU A 1 326 ? -8.629 22.491 -8.674 1.00 95.62 326 LEU A O 1
ATOM 2682 N N . LEU A 1 327 ? -7.829 23.205 -6.707 1.00 95.75 327 LEU A N 1
ATOM 2683 C CA . LEU A 1 327 ? -6.428 23.000 -7.080 1.00 95.75 327 LEU A CA 1
ATOM 2684 C C . LEU A 1 327 ? -6.143 21.525 -7.388 1.00 95.75 327 LEU A C 1
ATOM 2686 O O . LEU A 1 327 ? -5.538 21.213 -8.418 1.00 95.75 327 LEU A O 1
ATOM 2690 N N . LEU A 1 328 ? -6.569 20.624 -6.505 1.00 95.75 328 LEU A N 1
ATOM 2691 C CA . LEU A 1 328 ? -6.335 19.192 -6.662 1.00 95.75 328 LEU A CA 1
ATOM 2692 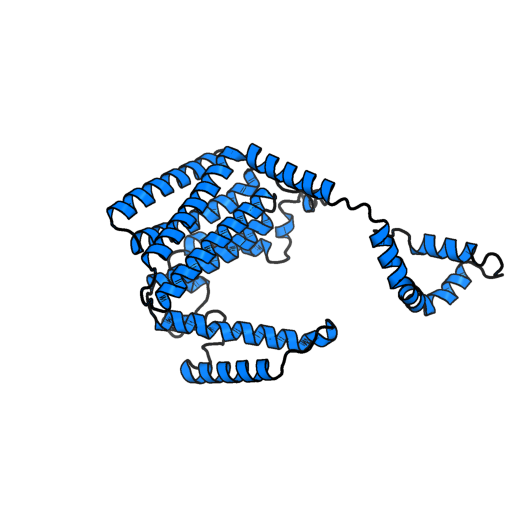C C . LEU A 1 328 ? -7.122 18.611 -7.833 1.00 95.75 328 LEU A C 1
ATOM 2694 O O . LEU A 1 328 ? -6.552 17.844 -8.605 1.00 95.75 328 LEU A O 1
ATOM 2698 N N . GLU A 1 329 ? -8.367 19.035 -8.038 1.00 96.56 329 GLU A N 1
ATOM 2699 C CA . GLU A 1 329 ? -9.166 18.669 -9.209 1.00 96.56 329 GLU A CA 1
ATOM 2700 C C . GLU A 1 329 ? -8.445 19.055 -10.508 1.00 96.56 329 GLU A C 1
ATOM 2702 O O . GLU A 1 329 ? -8.301 18.234 -11.413 1.00 96.56 329 GLU A O 1
ATOM 2707 N N . LYS A 1 330 ? -7.863 20.260 -10.587 1.00 97.56 330 LYS A N 1
ATOM 2708 C CA . LYS A 1 330 ? -7.101 20.683 -11.775 1.00 97.56 330 LYS A CA 1
ATOM 2709 C C . LYS A 1 330 ? -5.836 19.858 -12.005 1.00 97.56 330 LYS A C 1
ATOM 2711 O O . LYS A 1 330 ? -5.464 19.623 -13.158 1.00 97.56 330 LYS A O 1
ATOM 2716 N N . ILE A 1 331 ? -5.170 19.406 -10.943 1.00 97.44 331 ILE A N 1
ATOM 2717 C CA . ILE A 1 331 ? -4.022 18.494 -11.055 1.00 97.44 331 ILE A CA 1
ATOM 2718 C C . ILE A 1 331 ? -4.492 17.101 -11.504 1.00 97.44 331 ILE A C 1
ATOM 2720 O O . ILE A 1 331 ? -3.867 16.509 -12.385 1.00 97.44 331 ILE A O 1
ATOM 2724 N N . PHE A 1 332 ? -5.605 16.608 -10.959 1.00 96.56 332 PHE A N 1
ATOM 2725 C CA . PHE A 1 332 ? -6.212 15.326 -11.316 1.00 96.56 332 PHE A CA 1
ATOM 2726 C C . PHE A 1 332 ? -6.660 15.291 -12.785 1.00 96.56 332 PHE A C 1
ATOM 2728 O O . PHE A 1 332 ? -6.255 14.399 -13.527 1.00 96.56 332 PHE A O 1
ATOM 2735 N N . GLU A 1 333 ? -7.386 16.310 -13.253 1.00 96.00 333 GLU A N 1
ATOM 2736 C CA . GLU A 1 333 ? -7.767 16.474 -14.665 1.00 96.00 333 GLU A CA 1
ATOM 2737 C C . GLU A 1 333 ? -6.540 16.482 -15.585 1.00 96.00 333 GLU A C 1
ATOM 2739 O O . GLU A 1 333 ? -6.556 15.914 -16.678 1.00 96.00 333 GLU A O 1
ATOM 2744 N N . LYS A 1 334 ? -5.457 17.146 -15.157 1.00 96.44 334 LYS A N 1
ATOM 2745 C CA . LYS A 1 334 ? -4.204 17.180 -15.915 1.00 96.44 334 LYS A CA 1
ATOM 2746 C C . LYS A 1 334 ? -3.557 15.797 -15.997 1.00 96.44 334 LYS A C 1
ATOM 2748 O O . LYS A 1 334 ? -2.998 15.475 -17.043 1.00 96.44 334 LYS A O 1
ATOM 2753 N N . GLN A 1 335 ? -3.648 14.989 -14.938 1.00 95.62 335 GLN A N 1
ATOM 2754 C CA . GLN A 1 335 ? -3.215 13.595 -14.982 1.00 95.62 335 GLN A CA 1
ATOM 2755 C C . GLN A 1 335 ? -4.060 12.791 -15.968 1.00 95.62 335 GLN A C 1
ATOM 2757 O O . GLN A 1 335 ? -3.497 12.108 -16.817 1.00 95.62 335 GLN A O 1
ATOM 2762 N N . GLN A 1 336 ? -5.387 12.888 -15.895 1.00 94.44 336 GLN A N 1
ATOM 2763 C CA . GLN A 1 336 ? -6.274 12.117 -16.769 1.00 94.44 336 GLN A CA 1
ATOM 2764 C C . GLN A 1 336 ? -6.024 12.423 -18.248 1.00 94.44 336 GLN A C 1
ATOM 2766 O O . GLN A 1 336 ? -5.821 11.506 -19.034 1.00 94.44 336 GLN A O 1
ATOM 2771 N N . LYS A 1 337 ? -5.897 13.706 -18.607 1.00 95.50 337 LYS A N 1
ATOM 2772 C CA . LYS A 1 337 ? -5.556 14.138 -19.977 1.00 95.50 337 LYS A CA 1
ATOM 2773 C C . LYS A 1 337 ? -4.202 13.625 -20.465 1.00 95.50 337 LYS A C 1
ATOM 2775 O O . LYS A 1 337 ? -3.943 13.610 -21.660 1.00 95.50 337 LYS A O 1
ATOM 2780 N N . SER A 1 338 ? -3.303 13.253 -19.553 1.00 94.44 338 SER A N 1
ATOM 2781 C CA . SER A 1 338 ? -2.006 12.685 -19.925 1.00 94.44 338 SER A CA 1
ATOM 2782 C C . SER A 1 338 ? -2.101 11.226 -20.390 1.00 94.44 338 SER A C 1
ATOM 2784 O O . SER A 1 338 ? -1.117 10.710 -20.911 1.00 94.44 338 SER A O 1
ATOM 2786 N N . PHE A 1 339 ? -3.253 10.575 -20.196 1.00 92.44 339 PHE A N 1
ATOM 2787 C CA . PHE A 1 339 ? -3.519 9.192 -20.601 1.00 92.44 339 PHE A CA 1
ATOM 2788 C C . PHE A 1 339 ? -4.237 9.077 -21.950 1.00 92.44 339 PHE A C 1
ATOM 2790 O O . PHE A 1 339 ? -4.363 7.969 -22.465 1.00 92.44 339 PHE A O 1
ATOM 2797 N N . ASP A 1 340 ? -4.676 10.197 -22.529 1.00 84.00 340 ASP A N 1
ATOM 2798 C CA . ASP A 1 340 ? -5.229 10.253 -23.882 1.00 84.00 340 ASP A CA 1
ATOM 2799 C C . ASP A 1 340 ? -4.070 10.114 -24.894 1.00 84.00 340 ASP A C 1
ATOM 2801 O O . ASP A 1 340 ? -3.523 11.113 -25.373 1.00 84.00 340 ASP A O 1
ATOM 2805 N N . ILE A 1 341 ? -3.629 8.871 -25.129 1.00 63.94 341 ILE A N 1
ATOM 2806 C CA . ILE A 1 341 ? -2.508 8.495 -26.015 1.00 63.94 341 ILE A CA 1
ATOM 2807 C C . ILE A 1 341 ? -3.018 8.072 -27.391 1.00 63.94 341 ILE A C 1
ATOM 2809 O O . ILE A 1 341 ? -3.966 7.254 -27.444 1.00 63.94 341 ILE A O 1
#

Radius of gyration: 27.89 Å; Cα contacts (8 Å, |Δi|>4): 247; chains: 1; bounding box: 77×76×57 Å

pLDDT: mean 90.04, std 9.72, range [56.34, 98.75]

Solvent-accessible surface area (backbone atoms only — not comparable to full-atom values): 19129 Å² total; per-residue (Å²): 109,101,64,60,62,45,66,62,55,51,48,54,50,48,53,64,71,47,74,78,58,96,62,53,74,70,57,50,50,66,65,40,62,86,46,42,67,62,50,51,60,74,38,43,67,55,57,52,47,51,48,70,75,64,56,83,82,50,68,69,59,51,51,51,51,50,54,51,49,28,49,48,31,48,62,78,38,35,69,39,50,49,32,50,53,51,47,55,48,50,53,51,52,50,50,52,52,50,54,58,73,55,53,96,57,94,71,58,70,36,63,52,49,35,54,52,34,50,55,48,30,52,49,32,51,52,54,28,53,54,28,50,41,64,21,32,52,61,61,19,30,43,40,46,46,54,25,49,55,40,46,51,54,29,48,44,53,55,75,67,64,42,59,66,52,40,49,34,51,59,64,49,51,52,51,59,54,49,55,50,50,56,52,46,74,74,41,27,75,84,70,73,47,79,81,79,63,71,65,57,58,54,51,50,49,52,53,50,54,51,46,32,71,74,67,35,76,60,36,68,71,50,99,34,29,51,48,24,88,81,40,74,94,83,40,76,43,42,72,67,61,52,31,53,74,63,70,51,52,87,50,46,70,59,49,54,57,23,48,45,63,72,46,99,52,76,71,67,46,58,90,33,44,60,91,96,40,76,44,69,73,54,78,78,51,65,56,66,60,59,79,69,46,45,62,58,52,52,58,48,49,56,52,50,49,60,53,46,51,54,53,35,59,77,75,38,55,75,69,54,27,55,54,53,49,52,54,50,49,55,36,50,54,47,30,58,62,50,66,76,122